Protein AF-A0A9P6YD34-F1 (afdb_monomer)

Nearest PDB structures (foldseek):
  3ogl-assembly1_B  TM=6.763E-01  e=1.029E-03  Arabidopsis thaliana
  3ogk-assembly1_P  TM=6.128E-01  e=1.388E-03  Arabidopsis thaliana
  7wbu-assembly1_A  TM=5.466E-01  e=1.203E-02  Bos taurus
  7wbt-assembly1_B  TM=6.490E-01  e=5.076E-02  Bos taurus
  5zb2-assembly1_A-2  TM=4.462E-01  e=3.761E-02  Saccharomyces cerevisiae S288C

Sequence (200 aa):
MTFDALIPFISLPIESLTIHKCDWITSIETALHVRSFSNLIQLDVDFRLSGLAKFLRIITIDEAGIPYLPRLQYLSMGSRTLQGDDLDTAIISFLKTHPRIRYLKLRFNQISNIVFDAIICHLPDLETFLVYEPISISAKSIRKIVYHCPKLLYVQIDHIRSTEYDFPEVHHRVRHHRLTLGYNDLKHIRANQYADIIND

pLDDT: mean 86.62, std 12.04, range [44.53, 98.69]

Foldseek 3Di:
DQCCVLVVCLPPLDQEDAAPPDQNCLPPVVLVSVLSNQNHQYYAYEAADDRVLVSLVSQQADPVRAGSNANHAHDHYYYPDDDDPSNLVSLLSRLQNHQNHQHYHYHYLDDDLVSLVSCLVRHLQHAEEEYENYPDDDLVSVLSNLQSNVNHFKYKYAQAPDACVSQVQAPDHCDNRMDIAGNVSSVSSNVCVVVVVVVD

Solvent-accessible surface area (backbone atoms only — not comparable to full-atom values): 10640 Å² total; per-residue (Å²): 134,88,64,69,82,55,61,91,51,54,89,49,84,46,39,69,48,75,50,65,83,44,81,60,67,56,38,67,64,39,27,61,48,56,34,55,31,51,56,20,30,31,43,38,40,36,36,74,51,74,43,63,38,59,39,43,55,62,34,33,43,50,98,86,66,48,42,31,42,76,50,32,24,34,44,31,42,34,31,77,43,88,51,57,74,66,38,45,54,25,52,41,56,39,44,65,62,40,48,62,29,27,33,43,36,44,38,33,57,50,64,60,72,69,44,56,53,41,43,39,74,32,26,42,60,22,29,34,45,35,38,36,42,39,76,69,70,46,61,68,60,52,51,49,39,56,65,45,14,74,54,47,43,38,40,38,35,34,57,39,86,70,57,67,79,70,48,76,74,41,94,68,77,66,51,93,38,28,44,71,37,45,54,67,39,49,51,40,52,56,74,43,50,69,64,58,67,74,76,108

Structure (mmCIF, N/CA/C/O backbone):
data_AF-A0A9P6YD34-F1
#
_entry.id   AF-A0A9P6YD34-F1
#
loop_
_atom_site.group_PDB
_atom_site.id
_atom_site.type_symbol
_atom_site.label_atom_id
_atom_site.label_alt_id
_atom_site.label_comp_id
_atom_site.label_asym_id
_atom_site.label_entity_id
_atom_site.label_seq_id
_atom_site.pdbx_PDB_ins_code
_atom_site.Cartn_x
_atom_site.Cartn_y
_atom_site.Cartn_z
_atom_site.occupancy
_atom_site.B_iso_or_equiv
_atom_site.auth_seq_id
_atom_site.auth_comp_id
_atom_site.auth_asym_id
_atom_site.auth_atom_id
_atom_site.pdbx_PDB_model_num
ATOM 1 N N . MET A 1 1 ? -19.591 18.199 13.674 1.00 45.06 1 MET A N 1
ATOM 2 C CA . MET A 1 1 ? -20.581 17.107 13.595 1.00 45.06 1 MET A CA 1
ATOM 3 C C . MET A 1 1 ? -19.783 15.825 13.743 1.00 45.06 1 MET A C 1
ATOM 5 O O . MET A 1 1 ? -18.956 15.558 12.880 1.00 45.06 1 MET A O 1
ATOM 9 N N . THR A 1 2 ? -19.885 15.149 14.884 1.00 50.12 2 THR A N 1
ATOM 10 C CA . THR A 1 2 ? -19.251 13.842 15.098 1.00 50.12 2 THR A CA 1
ATOM 11 C C . THR A 1 2 ? -20.052 12.803 14.322 1.00 50.12 2 THR A C 1
ATOM 13 O O . THR A 1 2 ? -21.282 12.827 14.343 1.00 50.12 2 THR A O 1
ATOM 16 N N . PHE A 1 3 ? -19.368 11.954 13.561 1.00 62.78 3 PHE A N 1
ATOM 17 C CA . PHE A 1 3 ? -20.011 10.934 12.741 1.00 62.78 3 PHE A CA 1
ATOM 18 C C . PHE A 1 3 ? -19.742 9.562 13.351 1.00 62.78 3 PHE A C 1
ATOM 20 O O . PHE A 1 3 ? -18.750 8.905 13.049 1.00 62.78 3 PHE A O 1
ATOM 27 N N . ASP A 1 4 ? -20.680 9.110 14.177 1.00 76.88 4 ASP A N 1
ATOM 28 C CA . ASP A 1 4 ? -20.661 7.795 14.827 1.00 76.88 4 ASP A CA 1
ATOM 29 C C . ASP A 1 4 ? -21.136 6.668 13.893 1.00 76.88 4 ASP A C 1
ATOM 31 O O . ASP A 1 4 ? -21.645 5.635 14.323 1.00 76.88 4 ASP A O 1
ATOM 35 N N . ALA A 1 5 ? -20.957 6.855 12.582 1.00 75.62 5 ALA A N 1
ATOM 36 C CA . ALA A 1 5 ? -21.490 5.979 11.542 1.00 75.62 5 ALA A CA 1
ATOM 37 C C . ALA A 1 5 ? -20.955 4.540 11.626 1.00 75.62 5 ALA A C 1
ATOM 39 O O . ALA A 1 5 ? -21.603 3.618 11.139 1.00 75.62 5 ALA A O 1
ATOM 40 N N . LEU A 1 6 ? -19.783 4.346 12.239 1.00 85.62 6 LEU A N 1
ATOM 41 C CA . LEU A 1 6 ? -19.142 3.038 12.370 1.00 85.62 6 LEU A CA 1
ATOM 42 C C . LEU A 1 6 ? -19.405 2.348 13.716 1.00 85.62 6 LEU A C 1
ATOM 44 O O . LEU A 1 6 ? -19.200 1.138 13.801 1.00 85.62 6 LEU A O 1
ATOM 48 N N . ILE A 1 7 ? -19.895 3.068 14.736 1.00 85.62 7 ILE A N 1
ATOM 49 C CA . ILE A 1 7 ? -20.136 2.516 16.083 1.00 85.62 7 ILE A CA 1
ATOM 50 C C . ILE A 1 7 ? -21.017 1.260 16.063 1.00 85.62 7 ILE A C 1
ATOM 52 O O . ILE A 1 7 ? -20.632 0.276 16.702 1.00 85.62 7 ILE A O 1
ATOM 56 N N . PRO A 1 8 ? -22.141 1.219 15.317 1.00 87.69 8 PRO A N 1
ATOM 57 C CA . PRO A 1 8 ? -23.022 0.051 15.313 1.00 87.69 8 PRO A CA 1
ATOM 58 C C . PRO A 1 8 ? -22.348 -1.246 14.848 1.00 87.69 8 PRO A C 1
ATOM 60 O O . PRO A 1 8 ? -22.871 -2.327 15.105 1.00 87.69 8 PRO A O 1
ATOM 63 N N . PHE A 1 9 ? -21.204 -1.150 14.165 1.00 87.44 9 PHE A N 1
ATOM 64 C CA . PHE A 1 9 ? -20.525 -2.293 13.569 1.00 87.44 9 PHE A CA 1
ATOM 65 C C . PHE A 1 9 ? -19.271 -2.739 14.337 1.00 87.44 9 PHE A C 1
ATOM 67 O O . PHE A 1 9 ? -18.697 -3.761 13.978 1.00 87.44 9 PHE A O 1
ATOM 74 N N . ILE A 1 10 ? -18.842 -2.028 15.393 1.00 84.62 10 ILE A N 1
ATOM 75 C CA . ILE A 1 10 ? -17.582 -2.304 16.126 1.00 84.62 10 ILE A CA 1
ATOM 76 C C . ILE A 1 10 ? -17.529 -3.725 16.710 1.00 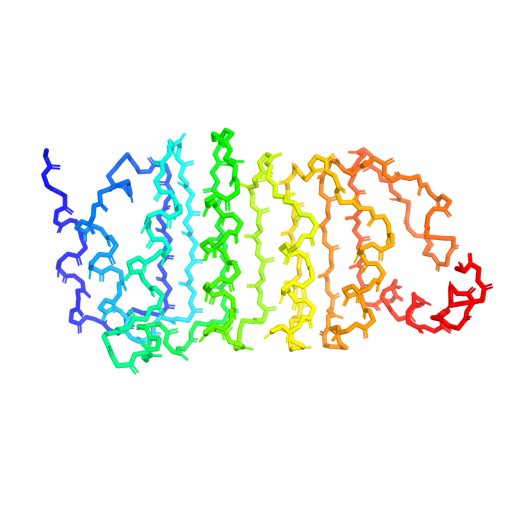84.62 10 ILE A C 1
ATOM 78 O O . ILE A 1 10 ? -16.455 -4.316 16.795 1.00 84.62 10 ILE A O 1
ATOM 82 N N . SER A 1 11 ? -18.674 -4.298 17.083 1.00 84.62 11 SER A N 1
ATOM 83 C CA . SER A 1 11 ? -18.757 -5.665 17.613 1.00 84.62 11 SER A CA 1
ATOM 84 C C . SER A 1 11 ? -18.767 -6.754 16.536 1.00 84.62 11 SER A C 1
ATOM 86 O O . SER A 1 11 ? -18.690 -7.938 16.869 1.00 84.62 11 SER A O 1
ATOM 88 N N . LEU A 1 12 ? -18.877 -6.388 15.256 1.00 90.00 12 LEU A N 1
ATOM 89 C CA . LEU A 1 12 ? -18.928 -7.343 14.157 1.00 90.00 12 LEU A CA 1
ATOM 90 C C . LEU A 1 12 ? -17.511 -7.720 13.699 1.00 90.00 12 LEU A C 1
ATOM 92 O O . LEU A 1 12 ? -16.612 -6.875 13.687 1.00 90.00 12 LEU A O 1
ATOM 96 N N . PRO A 1 13 ? -17.290 -8.969 13.253 1.00 93.00 13 PRO A N 1
ATOM 97 C CA . PRO A 1 13 ? -16.016 -9.399 12.687 1.00 93.00 13 PRO A CA 1
ATOM 98 C C . PRO A 1 13 ? -15.867 -8.880 11.248 1.00 93.00 13 PRO A C 1
ATOM 100 O O . PRO A 1 13 ? -15.858 -9.650 10.294 1.00 93.00 13 PRO A O 1
ATOM 103 N N . ILE A 1 14 ? -15.801 -7.558 11.073 1.00 95.25 14 ILE A N 1
ATOM 104 C CA . ILE A 1 14 ? -15.660 -6.946 9.749 1.00 95.25 14 ILE A CA 1
ATOM 105 C C . ILE A 1 14 ? -14.284 -7.290 9.178 1.00 95.25 14 ILE A C 1
ATOM 107 O O . ILE A 1 14 ? -13.257 -6.930 9.750 1.00 95.25 14 ILE A O 1
ATOM 111 N N . GLU A 1 15 ? -14.274 -7.946 8.019 1.00 97.31 15 GLU A N 1
ATOM 112 C CA . GLU A 1 15 ? -13.047 -8.294 7.293 1.00 97.31 15 GLU A CA 1
ATOM 113 C C . GLU A 1 15 ? -12.744 -7.326 6.144 1.00 97.31 15 GLU A C 1
ATOM 115 O O . GLU A 1 15 ? -11.592 -7.193 5.736 1.00 97.31 15 GLU A O 1
ATOM 120 N N . SER A 1 16 ? -13.752 -6.617 5.632 1.00 97.38 16 SER A N 1
ATOM 121 C CA . SER A 1 16 ? -13.601 -5.673 4.526 1.00 97.38 16 SER A CA 1
ATOM 122 C C . SER A 1 16 ? -14.367 -4.389 4.800 1.00 97.38 16 SER A C 1
ATOM 124 O O . SER A 1 16 ? -15.565 -4.414 5.081 1.00 97.38 16 SER A O 1
ATOM 126 N N . LEU A 1 17 ? -13.670 -3.260 4.701 1.00 95.44 17 LEU A N 1
ATOM 127 C CA . LEU A 1 17 ? -14.225 -1.933 4.909 1.00 95.44 17 LEU A CA 1
ATOM 128 C C . LEU A 1 17 ? -13.823 -1.026 3.751 1.00 95.44 17 LEU A C 1
ATOM 130 O O . LEU A 1 17 ? -12.643 -0.858 3.443 1.00 95.44 17 LEU A O 1
ATOM 134 N N . THR A 1 18 ? -14.826 -0.426 3.117 1.00 93.94 18 THR A N 1
ATOM 135 C CA . THR A 1 18 ? -14.637 0.563 2.056 1.00 93.94 18 THR A CA 1
ATOM 136 C C . THR A 1 18 ? -15.309 1.867 2.460 1.00 93.94 18 THR A C 1
ATOM 138 O O . THR A 1 18 ? -16.505 1.879 2.745 1.00 93.94 18 THR A O 1
ATOM 141 N N . ILE A 1 19 ? -14.553 2.965 2.478 1.00 88.69 19 ILE A N 1
ATOM 142 C CA . ILE A 1 19 ? -15.054 4.302 2.820 1.00 88.69 19 ILE A CA 1
ATOM 143 C C . ILE A 1 19 ? -14.652 5.270 1.709 1.00 88.69 19 ILE A C 1
ATOM 145 O O . ILE A 1 19 ? -13.520 5.753 1.654 1.00 88.69 19 ILE A O 1
ATOM 149 N N . HIS A 1 20 ? -15.580 5.545 0.794 1.00 85.75 20 HIS A N 1
ATOM 150 C CA . HIS A 1 20 ? -15.348 6.389 -0.380 1.00 85.75 20 HIS A CA 1
ATOM 151 C C . HIS A 1 20 ? -16.295 7.580 -0.389 1.00 85.75 20 HIS A C 1
ATOM 153 O O . HIS A 1 20 ? -17.473 7.443 -0.067 1.00 85.75 20 HIS A O 1
ATOM 159 N N . LYS A 1 21 ? -15.803 8.737 -0.854 1.00 70.94 21 LYS A N 1
ATOM 160 C CA . LYS A 1 21 ? -16.622 9.947 -1.083 1.00 70.94 21 LYS A CA 1
ATOM 161 C C . LYS A 1 21 ? -17.385 10.417 0.169 1.00 70.94 21 LYS A C 1
ATOM 163 O O . LYS A 1 21 ? -18.413 11.079 0.054 1.00 70.94 21 LYS A O 1
ATOM 168 N N . CYS A 1 22 ? -16.871 10.086 1.350 1.00 72.44 22 CYS A N 1
ATOM 169 C CA . CYS A 1 22 ? -17.438 10.455 2.638 1.00 72.44 22 CYS A CA 1
ATOM 170 C C . CYS A 1 22 ? -16.684 11.657 3.206 1.00 72.44 22 CYS A C 1
ATOM 172 O O . CYS A 1 22 ? -15.494 11.545 3.472 1.00 72.44 22 CYS A O 1
ATOM 174 N N . ASP A 1 23 ? -17.353 12.785 3.447 1.00 73.31 23 ASP A N 1
ATOM 175 C CA . ASP A 1 23 ? -16.683 13.951 4.056 1.00 73.31 23 ASP A CA 1
ATOM 176 C C . ASP A 1 23 ? -16.270 13.682 5.508 1.00 73.31 23 ASP A C 1
ATOM 178 O O . ASP A 1 23 ? -15.276 14.217 6.001 1.00 73.31 23 ASP A O 1
ATOM 182 N N . TRP A 1 24 ? -16.989 12.772 6.166 1.00 73.38 24 TRP A N 1
ATOM 183 C CA . TRP A 1 24 ? -16.751 12.370 7.544 1.00 73.38 24 TRP A CA 1
ATOM 184 C C . TRP A 1 24 ? -15.505 11.497 7.743 1.00 73.38 24 TRP A C 1
ATOM 186 O O . TRP A 1 24 ? -15.016 11.414 8.863 1.00 73.38 24 TRP A O 1
ATOM 196 N N . ILE A 1 25 ? -14.916 10.931 6.680 1.00 75.62 25 ILE A N 1
ATOM 197 C CA . ILE A 1 25 ? -13.679 10.131 6.787 1.00 75.62 25 ILE A CA 1
ATOM 198 C C . ILE A 1 25 ? -12.486 10.943 7.318 1.00 75.62 25 ILE A C 1
ATOM 200 O O . ILE A 1 25 ? -11.523 10.395 7.845 1.00 75.62 25 ILE A O 1
ATOM 204 N N . THR A 1 26 ? -12.565 12.270 7.201 1.00 74.69 26 THR A N 1
ATOM 205 C CA . THR A 1 26 ? -11.567 13.213 7.718 1.00 74.69 26 THR A CA 1
ATOM 206 C C . THR A 1 26 ? -11.611 13.366 9.242 1.00 74.69 26 THR A C 1
ATOM 208 O O . THR A 1 26 ? -10.699 13.956 9.826 1.00 74.69 26 THR A O 1
ATOM 211 N N . SER A 1 27 ? -12.651 12.842 9.898 1.00 82.75 27 SER A N 1
ATOM 212 C CA . SER A 1 27 ? -12.832 12.950 11.341 1.00 82.75 27 SER A CA 1
ATOM 213 C C . SER A 1 27 ? -11.923 11.977 12.101 1.00 82.75 27 SER A C 1
ATOM 215 O O . SER A 1 27 ? -11.639 10.863 11.653 1.00 82.75 27 SER A O 1
ATOM 217 N N . ILE A 1 28 ? -11.472 12.400 13.284 1.00 86.50 28 ILE A N 1
ATOM 218 C CA . ILE A 1 28 ? -10.633 11.576 14.170 1.00 86.50 28 ILE A CA 1
ATOM 219 C C . ILE A 1 28 ? -11.416 10.343 14.628 1.00 86.50 28 ILE A C 1
ATOM 221 O O . ILE A 1 28 ? -10.874 9.243 14.673 1.00 86.50 28 ILE A O 1
ATOM 225 N N . GLU A 1 29 ? -12.698 10.527 14.928 1.00 87.69 29 GLU A N 1
ATOM 226 C CA . GLU A 1 29 ? -13.615 9.499 15.412 1.00 87.69 29 GLU A CA 1
ATOM 227 C C . GLU A 1 29 ? -13.710 8.342 14.416 1.00 87.69 29 GLU A C 1
ATOM 229 O O . GLU A 1 29 ? -13.640 7.182 14.805 1.00 87.69 29 GLU A O 1
ATOM 234 N N . THR A 1 30 ? -13.752 8.640 13.115 1.00 88.50 30 THR A N 1
ATOM 235 C CA . THR A 1 30 ? -13.746 7.608 12.071 1.00 88.50 30 THR A CA 1
ATOM 236 C C . THR A 1 30 ? -12.502 6.734 12.149 1.00 88.50 30 THR A C 1
ATOM 238 O O . THR A 1 30 ? -12.613 5.511 12.131 1.00 88.50 30 THR A O 1
ATOM 241 N N . ALA A 1 31 ? -11.320 7.337 12.284 1.00 91.25 31 ALA A N 1
ATOM 242 C CA . ALA A 1 31 ? -10.076 6.588 12.432 1.00 91.25 31 ALA A CA 1
ATOM 243 C C . ALA A 1 31 ? -10.062 5.755 13.729 1.00 91.25 31 ALA A C 1
ATOM 245 O O . ALA A 1 31 ? -9.637 4.599 13.715 1.00 91.25 31 ALA A O 1
ATOM 246 N N . LEU A 1 32 ? -10.582 6.310 14.832 1.00 91.69 32 LEU A N 1
ATOM 247 C CA . LEU A 1 32 ? -10.718 5.605 16.111 1.00 91.69 32 LEU A CA 1
ATOM 248 C C . LEU A 1 32 ? -11.659 4.396 16.025 1.00 91.69 32 LEU A C 1
ATOM 250 O O . LEU A 1 32 ? -11.390 3.385 16.666 1.00 91.69 32 LEU A O 1
ATOM 254 N N . HIS A 1 33 ? -12.721 4.472 15.225 1.00 91.69 33 HIS A N 1
ATOM 255 C CA . HIS A 1 33 ? -13.605 3.334 14.980 1.00 91.69 33 HIS A CA 1
ATOM 256 C C . HIS A 1 33 ? -12.954 2.298 14.057 1.00 91.69 33 HIS A C 1
ATOM 258 O O . HIS A 1 33 ? -13.042 1.103 14.321 1.00 91.69 33 HIS A O 1
ATOM 264 N N . VAL A 1 34 ? -12.250 2.737 13.006 1.00 93.31 34 VAL A N 1
ATOM 265 C CA . VAL A 1 34 ? -11.566 1.830 12.069 1.00 93.31 34 VAL A CA 1
ATOM 266 C C . VAL A 1 34 ? -10.538 0.959 12.789 1.00 93.31 34 VAL A C 1
ATOM 268 O O . VAL A 1 34 ? -10.508 -0.249 12.564 1.00 93.31 34 VAL A O 1
ATOM 271 N N . ARG A 1 35 ? -9.735 1.536 13.693 1.00 93.56 35 ARG A N 1
ATOM 272 C CA . ARG A 1 35 ? -8.732 0.773 14.458 1.00 93.56 35 ARG A CA 1
ATOM 273 C C . ARG A 1 35 ? -9.330 -0.288 15.394 1.00 93.56 35 ARG A C 1
ATOM 275 O O . ARG A 1 35 ? -8.599 -1.153 15.858 1.00 93.56 35 ARG A O 1
ATOM 282 N N . SER A 1 36 ? -10.634 -0.240 15.681 1.00 92.56 36 SER A N 1
ATOM 283 C CA . SER A 1 36 ? -11.318 -1.267 16.478 1.00 92.56 36 SER A CA 1
ATOM 284 C C . SER A 1 36 ? -11.629 -2.541 15.679 1.00 92.56 36 SER A C 1
ATOM 286 O O . SER A 1 36 ? -11.907 -3.577 16.280 1.00 92.56 36 SER A O 1
ATOM 288 N N . PHE A 1 37 ? -11.545 -2.512 14.343 1.00 94.81 37 PHE A N 1
ATOM 289 C CA . PHE A 1 37 ? -11.794 -3.676 13.487 1.00 94.81 37 PHE A CA 1
ATOM 290 C C . PHE A 1 37 ? -10.552 -4.574 13.367 1.00 94.81 37 PHE A C 1
ATOM 292 O O . PHE A 1 37 ? -9.922 -4.674 12.318 1.00 94.81 37 PHE A O 1
ATOM 299 N N . SER A 1 38 ? -10.197 -5.281 14.439 1.00 93.31 38 SER A N 1
ATOM 300 C CA . SER A 1 38 ? -8.995 -6.137 14.485 1.00 93.31 38 SER A CA 1
ATOM 301 C C . SER A 1 38 ? -9.012 -7.329 13.508 1.00 93.31 38 SER A C 1
ATOM 303 O O . SER A 1 38 ? -7.963 -7.905 13.208 1.00 93.31 38 SER A O 1
ATOM 305 N N . ASN A 1 39 ? -10.191 -7.692 12.987 1.00 95.81 39 ASN A N 1
ATOM 306 C CA . ASN A 1 39 ? -10.361 -8.727 11.963 1.00 95.81 39 ASN A CA 1
ATOM 307 C C . ASN A 1 39 ? -10.195 -8.207 10.527 1.00 95.81 39 ASN A C 1
ATOM 309 O O . ASN A 1 39 ? -10.274 -9.005 9.596 1.00 95.81 39 ASN A O 1
ATOM 313 N N . LEU A 1 40 ? -9.947 -6.908 10.333 1.00 97.56 40 LEU A N 1
ATOM 314 C CA . LEU A 1 40 ? -9.920 -6.304 9.009 1.00 97.56 40 LEU A CA 1
ATOM 315 C C . LEU A 1 40 ? -8.766 -6.855 8.158 1.00 97.56 40 LEU A C 1
ATOM 317 O O . LEU A 1 40 ? -7.592 -6.766 8.519 1.00 97.56 40 LEU A O 1
ATOM 321 N N . ILE A 1 41 ? -9.122 -7.406 7.001 1.00 98.31 41 ILE A N 1
ATOM 322 C CA . ILE A 1 41 ? -8.217 -7.936 5.975 1.00 98.31 41 ILE A CA 1
ATOM 323 C C . ILE A 1 41 ? -8.079 -6.927 4.833 1.00 98.31 41 ILE A C 1
ATOM 325 O O . ILE A 1 41 ? -6.996 -6.784 4.259 1.00 98.31 41 ILE A O 1
ATOM 329 N N . GLN A 1 42 ? -9.159 -6.204 4.530 1.00 98.56 42 GLN A N 1
ATOM 330 C CA . GLN A 1 42 ? -9.244 -5.244 3.443 1.00 98.56 42 GLN A CA 1
ATOM 331 C C . GLN A 1 42 ? -9.703 -3.869 3.928 1.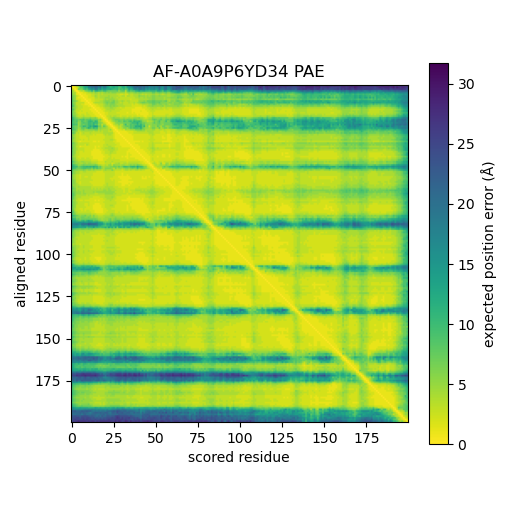00 98.56 42 GLN A C 1
ATOM 333 O O . GLN A 1 42 ? -10.780 -3.717 4.503 1.00 98.56 42 GLN A O 1
ATOM 338 N N . LEU A 1 43 ? -8.907 -2.853 3.599 1.00 97.44 43 LEU A N 1
ATOM 339 C CA . LEU A 1 43 ? -9.237 -1.448 3.794 1.00 97.44 43 LEU A CA 1
ATOM 340 C C . LEU A 1 43 ? -9.104 -0.703 2.462 1.00 97.44 43 LEU A C 1
ATOM 342 O O . LEU A 1 43 ? -8.015 -0.648 1.887 1.00 97.44 43 LEU A O 1
ATOM 346 N N . ASP A 1 44 ? -10.199 -0.119 1.973 1.00 96.00 44 ASP A N 1
ATOM 347 C CA . ASP A 1 44 ? -10.182 0.822 0.845 1.00 96.00 44 ASP A CA 1
ATOM 348 C C . ASP A 1 44 ? -10.745 2.180 1.277 1.00 96.00 44 ASP A C 1
ATOM 350 O O . ASP A 1 44 ? -11.939 2.326 1.535 1.00 96.00 44 ASP A O 1
ATOM 354 N N . VAL A 1 45 ? -9.883 3.189 1.349 1.00 92.81 45 VAL A N 1
ATOM 355 C CA . VAL A 1 45 ? -10.241 4.549 1.763 1.00 92.81 45 VAL A CA 1
ATOM 356 C C . VAL A 1 45 ? -9.903 5.553 0.668 1.00 92.81 45 VAL A C 1
ATOM 358 O O . VAL A 1 45 ? -8.822 5.517 0.083 1.00 92.81 45 VAL A O 1
ATOM 361 N N . ASP A 1 46 ? -10.820 6.471 0.375 1.00 89.56 46 ASP A N 1
ATOM 362 C CA . ASP A 1 46 ? -10.589 7.537 -0.607 1.00 89.56 46 ASP A CA 1
ATOM 363 C C . ASP A 1 46 ? -11.032 8.890 -0.049 1.00 89.56 46 ASP A C 1
ATOM 365 O O . ASP A 1 46 ? -12.224 9.142 0.167 1.00 89.56 46 ASP A O 1
ATOM 369 N N . PHE A 1 47 ? -10.052 9.756 0.200 1.00 87.12 47 PHE A N 1
ATOM 370 C CA . PHE A 1 47 ? -10.241 11.065 0.804 1.00 87.12 47 PHE A CA 1
ATOM 371 C C . PHE A 1 47 ? -10.467 12.128 -0.278 1.00 87.12 47 PHE A C 1
ATOM 373 O O . PHE A 1 47 ? -9.638 12.347 -1.163 1.00 87.12 47 PHE A O 1
ATOM 380 N N . ARG A 1 48 ? -11.585 12.859 -0.182 1.00 79.62 48 ARG A N 1
ATOM 381 C CA . ARG A 1 48 ? -11.823 14.036 -1.041 1.00 79.62 48 ARG A CA 1
ATOM 382 C C . ARG A 1 48 ? -10.963 15.237 -0.647 1.00 79.62 48 ARG A C 1
ATOM 384 O O . ARG A 1 48 ? -10.640 16.053 -1.504 1.00 79.62 48 ARG A O 1
ATOM 391 N N . LEU A 1 49 ? -10.643 15.340 0.640 1.00 74.69 49 LEU A N 1
ATOM 392 C CA . LEU A 1 49 ? -9.947 16.460 1.269 1.00 74.69 49 LEU A CA 1
ATOM 393 C C . LEU A 1 49 ? -8.663 15.973 1.963 1.00 74.69 49 LEU A C 1
ATOM 395 O O . LEU A 1 49 ? -8.307 14.796 1.893 1.00 74.69 49 LEU A O 1
ATOM 399 N N . SER A 1 50 ? -7.975 16.877 2.657 1.00 80.94 50 SER A N 1
ATOM 400 C CA . SER A 1 50 ? -6.840 16.529 3.512 1.00 80.94 50 SER A CA 1
ATOM 401 C C . SER A 1 50 ? -7.267 15.649 4.699 1.00 80.94 50 SER A C 1
ATOM 403 O O . SER A 1 50 ? -8.445 15.553 5.041 1.00 80.94 50 SER A O 1
ATOM 405 N N . GLY A 1 51 ? -6.296 14.991 5.339 1.00 86.75 51 GLY A N 1
ATOM 406 C CA . GLY A 1 51 ? -6.525 14.219 6.568 1.00 86.75 51 GLY A CA 1
ATOM 407 C C . GLY A 1 51 ? -6.051 12.771 6.517 1.00 86.75 51 GLY A C 1
ATOM 408 O O . GLY A 1 51 ? -5.938 12.154 7.571 1.00 86.75 51 GLY A O 1
ATOM 409 N N . LEU A 1 52 ? -5.692 12.247 5.340 1.00 89.19 52 LEU A N 1
ATOM 410 C CA . LEU A 1 52 ? -5.202 10.872 5.213 1.00 89.19 52 LEU A CA 1
ATOM 411 C C . LEU A 1 52 ? -3.952 10.611 6.068 1.00 89.19 52 LEU A C 1
ATOM 413 O O . LEU A 1 52 ? -3.897 9.595 6.749 1.00 89.19 52 LEU A O 1
ATOM 417 N N . ALA A 1 53 ? -2.977 11.526 6.094 1.00 91.19 53 ALA A N 1
ATOM 418 C CA . ALA A 1 53 ? -1.779 11.362 6.925 1.00 91.19 53 ALA A CA 1
ATOM 419 C C . ALA A 1 53 ? -2.131 11.207 8.418 1.00 91.19 53 ALA A C 1
ATOM 421 O O . ALA A 1 53 ? -1.629 10.316 9.104 1.00 91.19 53 ALA A O 1
ATOM 422 N N . LYS A 1 54 ? -3.064 12.032 8.910 1.00 91.50 54 LYS A N 1
ATOM 423 C CA . LYS A 1 54 ? -3.578 11.954 10.284 1.00 91.50 54 LYS A CA 1
ATOM 424 C C . LYS A 1 54 ? -4.365 10.665 10.526 1.00 91.50 54 LYS A C 1
ATOM 426 O O . LYS A 1 54 ? -4.177 10.036 11.561 1.00 91.50 54 LYS A O 1
ATOM 431 N N . PHE A 1 55 ? -5.213 10.273 9.577 1.00 92.50 55 PHE A N 1
ATOM 432 C CA . PHE A 1 55 ? -5.969 9.025 9.629 1.00 92.50 55 PHE A CA 1
ATOM 433 C C . PHE A 1 55 ? -5.031 7.824 9.764 1.00 92.50 55 PHE A C 1
ATOM 435 O O . PHE A 1 55 ? -5.179 7.057 10.710 1.00 92.50 55 PHE A O 1
ATOM 442 N N . LEU A 1 56 ? -4.019 7.721 8.891 1.00 94.62 56 LEU A N 1
ATOM 443 C CA . LEU A 1 56 ? -3.014 6.658 8.932 1.00 94.62 56 LEU A CA 1
ATOM 444 C C . LEU A 1 56 ? -2.336 6.604 10.301 1.00 94.62 56 LEU A C 1
ATOM 446 O O . LEU A 1 56 ? -2.364 5.556 10.929 1.00 94.62 56 LEU A O 1
ATOM 450 N N . ARG A 1 57 ? -1.840 7.737 10.819 1.00 95.00 57 ARG A N 1
ATOM 451 C CA . ARG A 1 57 ? -1.204 7.806 12.150 1.00 95.00 57 ARG A CA 1
ATOM 452 C C . ARG A 1 57 ? -2.064 7.221 13.268 1.00 95.00 57 ARG A C 1
ATOM 454 O O . ARG A 1 57 ? -1.532 6.534 14.131 1.00 95.00 57 ARG A O 1
ATOM 461 N N . ILE A 1 58 ? -3.369 7.486 13.253 1.00 95.44 58 ILE A N 1
ATOM 462 C CA . ILE A 1 58 ? -4.298 7.003 14.285 1.00 95.44 58 ILE A CA 1
ATOM 463 C C . ILE A 1 58 ? -4.508 5.485 14.191 1.00 95.44 58 ILE A C 1
ATOM 465 O O . ILE A 1 58 ? -4.682 4.835 15.222 1.00 95.44 58 ILE A O 1
ATOM 469 N N . ILE A 1 59 ? -4.491 4.919 12.981 1.00 95.81 59 ILE A N 1
ATOM 470 C CA . ILE A 1 59 ? -4.739 3.487 12.753 1.00 95.81 59 ILE A CA 1
ATOM 471 C C . ILE A 1 59 ? -3.458 2.634 12.701 1.00 95.81 59 ILE A C 1
ATOM 473 O O . ILE A 1 59 ? -3.561 1.419 12.561 1.00 95.81 59 ILE A O 1
ATOM 477 N N . THR A 1 60 ? -2.263 3.230 12.808 1.00 96.94 60 THR A N 1
ATOM 478 C CA . THR A 1 60 ? -0.983 2.518 12.632 1.00 96.94 60 THR A CA 1
ATOM 479 C C . THR A 1 60 ? -0.670 1.545 13.767 1.00 96.94 60 THR A C 1
ATOM 481 O O . THR A 1 60 ? -0.530 0.354 13.503 1.00 96.94 60 THR A O 1
ATOM 484 N N . ILE A 1 61 ? -0.503 2.040 14.998 1.00 97.12 61 ILE A N 1
ATOM 485 C CA . ILE A 1 61 ? -0.057 1.270 16.173 1.00 97.12 61 ILE A CA 1
ATOM 486 C C . ILE A 1 61 ? -0.645 1.839 17.463 1.00 97.12 61 ILE A C 1
ATOM 488 O O . ILE A 1 61 ? -0.953 3.031 17.537 1.00 97.12 61 ILE A O 1
ATOM 492 N N . ASP A 1 62 ? -0.766 0.995 18.481 1.00 94.44 62 ASP A N 1
ATOM 493 C CA . ASP A 1 62 ? -1.076 1.406 19.846 1.00 94.44 62 ASP A CA 1
ATOM 494 C C . ASP A 1 62 ? 0.144 1.954 20.609 1.00 94.44 62 ASP A C 1
ATOM 496 O O . ASP A 1 62 ? 1.249 2.068 20.075 1.00 94.44 62 ASP A O 1
ATOM 500 N N . GLU A 1 63 ? -0.071 2.323 21.875 1.00 92.38 63 GLU A N 1
ATOM 501 C CA . GLU A 1 63 ? 0.973 2.855 22.765 1.00 92.38 63 GLU A CA 1
ATOM 502 C C . GLU A 1 63 ? 2.103 1.847 23.040 1.00 92.38 63 GLU A C 1
ATOM 504 O O . GLU A 1 63 ? 3.212 2.250 23.385 1.00 92.38 63 GLU A O 1
ATOM 509 N N . ALA A 1 64 ? 1.848 0.548 22.851 1.00 94.31 64 ALA A N 1
ATOM 510 C CA . ALA A 1 64 ? 2.837 -0.519 22.969 1.00 94.31 64 ALA A CA 1
ATOM 511 C C . ALA A 1 64 ? 3.551 -0.825 21.636 1.00 94.31 64 ALA A C 1
ATOM 513 O O . ALA A 1 64 ? 4.423 -1.694 21.589 1.00 94.31 64 ALA A O 1
ATOM 514 N N . GLY A 1 65 ? 3.206 -0.123 20.551 1.00 93.75 65 GLY A N 1
ATOM 515 C CA . GLY A 1 65 ? 3.762 -0.348 19.219 1.00 93.75 65 GLY A CA 1
ATOM 516 C C . GLY A 1 65 ? 3.124 -1.511 18.454 1.00 93.75 65 GLY A C 1
ATOM 517 O O . GLY A 1 65 ? 3.671 -1.936 17.435 1.00 93.75 65 GLY A O 1
ATOM 518 N N . ILE A 1 66 ? 1.983 -2.033 18.912 1.00 94.88 66 ILE A N 1
ATOM 519 C CA . ILE A 1 66 ? 1.270 -3.136 18.261 1.00 94.88 66 ILE A CA 1
ATOM 520 C C . ILE A 1 66 ? 0.333 -2.590 17.177 1.00 94.88 66 ILE A C 1
ATOM 522 O O . ILE A 1 66 ? -0.429 -1.660 17.445 1.00 94.88 66 ILE A O 1
ATOM 526 N N . PRO A 1 67 ? 0.342 -3.150 15.950 1.00 96.81 67 PRO A N 1
ATOM 527 C CA . PRO A 1 67 ? -0.542 -2.684 14.887 1.00 96.81 67 PRO A CA 1
ATOM 528 C C . PRO A 1 67 ? -2.016 -2.905 15.231 1.00 96.81 67 PRO A C 1
ATOM 530 O O . PRO A 1 67 ? -2.407 -4.019 15.584 1.00 96.81 67 PRO A O 1
ATOM 533 N N . TYR A 1 68 ? -2.853 -1.880 15.052 1.00 97.00 68 TYR A N 1
ATOM 534 C CA . TYR A 1 68 ? -4.299 -2.003 15.284 1.00 97.00 68 TYR A CA 1
ATOM 535 C C . TYR A 1 68 ? -4.998 -2.916 14.268 1.00 97.00 68 TYR A C 1
ATOM 537 O O . TYR A 1 68 ? -6.017 -3.529 14.586 1.00 97.00 68 TYR A O 1
ATOM 545 N N . LEU A 1 69 ? -4.452 -3.029 13.052 1.00 97.12 69 LEU A N 1
ATOM 546 C CA . LEU A 1 69 ? -5.011 -3.824 11.954 1.00 97.12 69 LEU A CA 1
ATOM 547 C C . LEU A 1 69 ? -4.073 -4.995 11.587 1.00 97.12 69 LEU A C 1
ATOM 549 O O . LEU A 1 69 ? -3.585 -5.083 10.458 1.00 97.12 69 LEU A O 1
ATOM 553 N N . PRO A 1 70 ? -3.801 -5.940 12.508 1.00 96.75 70 PRO A N 1
ATOM 554 C CA . PRO A 1 70 ? -2.722 -6.928 12.363 1.00 96.75 70 PRO A CA 1
ATOM 555 C C . PRO A 1 70 ? -2.962 -7.981 11.263 1.00 96.75 70 PRO A C 1
ATOM 557 O O . PRO A 1 70 ? -2.076 -8.785 10.948 1.00 96.75 70 PRO A O 1
ATOM 560 N N . ARG A 1 71 ? -4.176 -8.028 10.702 1.00 97.62 71 ARG A N 1
ATOM 561 C CA . ARG A 1 71 ? -4.587 -8.966 9.645 1.00 97.62 71 ARG A CA 1
ATOM 562 C C . ARG A 1 71 ? -4.671 -8.330 8.261 1.00 97.62 71 ARG A C 1
ATOM 564 O O . ARG A 1 71 ? -4.978 -9.044 7.306 1.00 97.62 71 ARG A O 1
ATOM 571 N N . LEU A 1 72 ? -4.373 -7.036 8.148 1.00 98.38 72 LEU A N 1
ATOM 572 C CA . LEU A 1 72 ? -4.525 -6.296 6.906 1.00 98.38 72 LEU A CA 1
ATOM 573 C C . LEU A 1 72 ? -3.598 -6.854 5.816 1.00 98.38 72 LEU A C 1
ATOM 575 O O . LEU A 1 72 ? -2.385 -6.961 5.998 1.00 98.38 72 LEU A O 1
ATOM 579 N N . GLN A 1 73 ? -4.192 -7.203 4.678 1.00 98.62 73 GLN A N 1
ATOM 580 C CA . GLN A 1 73 ? -3.505 -7.745 3.500 1.00 98.62 73 GLN A CA 1
ATOM 581 C C . GLN A 1 73 ? -3.803 -6.933 2.239 1.00 98.62 73 GLN A C 1
ATOM 583 O O . GLN A 1 73 ? -2.978 -6.884 1.327 1.00 98.62 73 GLN 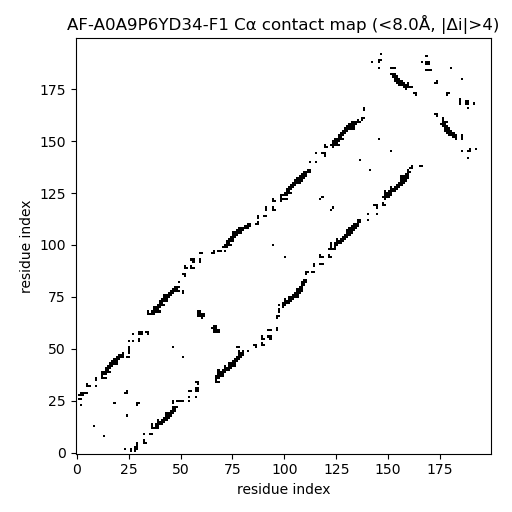A O 1
ATOM 588 N N . TYR A 1 74 ? -4.963 -6.281 2.188 1.00 98.69 74 TYR A N 1
ATOM 589 C CA . TYR A 1 74 ? -5.360 -5.403 1.101 1.00 98.69 74 TYR A CA 1
ATOM 590 C C . TYR A 1 74 ? -5.460 -3.977 1.629 1.00 98.69 74 TYR A C 1
ATOM 592 O O . TYR A 1 74 ? -6.316 -3.668 2.461 1.00 98.69 74 TYR A O 1
ATOM 600 N N . LEU A 1 75 ? -4.606 -3.103 1.105 1.00 98.12 75 LEU A N 1
ATOM 601 C CA . LEU A 1 75 ? -4.664 -1.675 1.357 1.00 98.12 75 LEU A CA 1
ATOM 602 C C . LEU A 1 75 ? -4.862 -0.936 0.041 1.00 98.12 75 LEU A C 1
ATOM 604 O O . LEU A 1 75 ? -4.056 -1.011 -0.886 1.00 98.12 75 LEU A O 1
ATOM 608 N N . SER A 1 76 ? -5.927 -0.158 -0.009 1.00 96.50 76 SER A N 1
ATOM 609 C CA . SER A 1 76 ? -6.152 0.816 -1.053 1.00 96.50 76 SER A CA 1
ATOM 610 C C . SER A 1 76 ? -6.405 2.163 -0.399 1.00 96.50 76 SER A C 1
ATOM 612 O O . SER A 1 76 ? -7.283 2.299 0.447 1.00 96.50 76 SER A O 1
ATOM 614 N N . MET A 1 77 ? -5.622 3.163 -0.774 1.00 93.00 77 MET A N 1
ATOM 615 C CA . MET A 1 77 ? -5.740 4.495 -0.201 1.00 93.00 77 MET A CA 1
ATOM 616 C C . MET A 1 77 ? -5.549 5.572 -1.256 1.00 93.00 77 MET A C 1
ATOM 618 O O . MET A 1 77 ? -4.772 5.417 -2.200 1.00 93.00 77 MET A O 1
ATOM 622 N N . GLY A 1 78 ? -6.299 6.657 -1.105 1.00 89.62 78 GLY A N 1
ATOM 623 C CA . GLY A 1 78 ? -6.280 7.771 -2.036 1.00 89.62 78 GLY A CA 1
ATOM 624 C C . GLY A 1 78 ? -6.571 9.106 -1.378 1.00 89.62 78 GLY A C 1
ATOM 625 O O . GLY A 1 78 ? -7.253 9.176 -0.354 1.00 89.62 78 GLY A O 1
ATOM 626 N N . SER A 1 79 ? -6.028 10.163 -1.973 1.00 85.31 79 SER A N 1
ATOM 627 C CA . SER A 1 79 ? -6.404 11.540 -1.679 1.00 85.31 79 SER A CA 1
ATOM 628 C C . SER A 1 79 ? -6.190 12.419 -2.904 1.00 85.31 79 SER A C 1
ATOM 630 O O . SER A 1 79 ? -5.170 12.309 -3.583 1.00 85.31 79 SER A O 1
ATOM 632 N N . ARG A 1 80 ? -7.151 13.310 -3.164 1.00 77.81 80 ARG A N 1
ATOM 633 C CA . ARG A 1 80 ? -7.140 14.227 -4.317 1.00 77.81 80 ARG A CA 1
ATOM 634 C C . ARG A 1 80 ? -6.424 15.550 -4.057 1.00 77.81 80 ARG A C 1
ATOM 636 O O . ARG A 1 80 ? -6.256 16.344 -4.979 1.00 77.81 80 ARG A O 1
ATOM 643 N N . THR A 1 81 ? -6.052 15.828 -2.811 1.00 76.44 81 THR A N 1
ATOM 644 C CA . THR A 1 81 ? -5.337 17.057 -2.452 1.00 76.44 81 THR A CA 1
ATOM 645 C C . THR A 1 81 ? -3.835 16.857 -2.596 1.00 76.44 81 THR A C 1
ATOM 647 O O . THR A 1 81 ? -3.339 15.760 -2.345 1.00 76.44 81 THR A O 1
ATOM 650 N N . LEU A 1 82 ? -3.100 17.919 -2.940 1.00 67.12 82 LEU A N 1
ATOM 651 C CA . LEU A 1 82 ? -1.639 17.905 -2.846 1.00 67.12 82 LEU A CA 1
ATOM 652 C C . LEU A 1 82 ? -1.238 17.595 -1.401 1.00 67.12 82 LEU A C 1
ATOM 654 O O . LEU A 1 82 ? -1.775 18.187 -0.463 1.00 67.12 82 LEU A O 1
ATOM 658 N N . GLN A 1 83 ? -0.328 16.644 -1.232 1.00 69.56 83 GLN A N 1
ATOM 659 C CA . GLN A 1 83 ? 0.199 16.247 0.066 1.00 69.56 83 GLN A CA 1
ATOM 660 C C . GLN A 1 83 ? 1.726 16.241 -0.013 1.00 69.56 83 GLN A C 1
ATOM 662 O O . GLN A 1 83 ? 2.285 15.893 -1.047 1.00 69.56 83 GLN A O 1
ATOM 667 N N . GLY A 1 84 ? 2.374 16.705 1.055 1.00 67.69 84 GLY A N 1
ATOM 668 C CA . GLY A 1 84 ? 3.833 16.782 1.167 1.00 67.69 84 GLY A CA 1
ATOM 669 C C . GLY A 1 84 ? 4.402 15.704 2.090 1.00 67.69 84 GLY A C 1
ATOM 670 O O . GLY A 1 84 ? 3.716 14.736 2.417 1.00 67.69 84 GLY A O 1
ATOM 671 N N . ASP A 1 85 ? 5.627 15.920 2.569 1.00 74.25 85 ASP A N 1
ATOM 672 C CA . ASP A 1 85 ? 6.448 14.981 3.360 1.00 74.25 85 ASP A CA 1
ATOM 673 C C . ASP A 1 85 ? 5.739 14.339 4.571 1.00 74.25 85 ASP A C 1
ATOM 675 O O . ASP A 1 85 ? 6.069 13.226 4.996 1.00 74.25 85 ASP A O 1
ATOM 679 N N . ASP A 1 86 ? 4.733 15.020 5.125 1.00 87.62 86 ASP A N 1
ATOM 680 C CA . ASP A 1 86 ? 3.893 14.515 6.215 1.00 87.62 86 ASP A CA 1
ATOM 681 C C . ASP A 1 86 ? 3.151 13.223 5.830 1.00 87.62 86 ASP A C 1
ATOM 683 O O . ASP A 1 86 ? 3.073 12.283 6.631 1.00 87.62 86 ASP A O 1
ATOM 687 N N . LEU A 1 87 ? 2.646 13.152 4.591 1.00 89.56 87 LEU A N 1
ATOM 688 C CA . LEU A 1 87 ? 1.960 11.971 4.073 1.00 89.56 87 LEU A CA 1
ATOM 689 C C . LEU A 1 87 ? 2.941 10.826 3.848 1.00 89.56 87 LEU A C 1
ATOM 691 O O . LEU A 1 87 ? 2.658 9.715 4.291 1.00 89.56 87 LEU A O 1
ATOM 695 N N . ASP A 1 88 ? 4.084 11.086 3.213 1.00 91.31 88 ASP A N 1
ATOM 696 C CA . ASP A 1 88 ? 5.104 10.062 2.976 1.00 91.31 88 ASP A CA 1
ATOM 697 C C . ASP A 1 88 ? 5.541 9.431 4.302 1.00 91.31 88 ASP A C 1
ATOM 699 O O . ASP A 1 88 ? 5.541 8.209 4.444 1.00 91.31 88 ASP A O 1
ATOM 703 N N . THR A 1 89 ? 5.790 10.253 5.325 1.00 94.31 89 THR A N 1
ATOM 704 C CA . THR A 1 89 ? 6.143 9.782 6.673 1.00 94.31 89 THR A CA 1
ATOM 705 C C . THR A 1 89 ? 5.055 8.886 7.273 1.00 94.31 89 THR A C 1
ATOM 707 O O . THR A 1 89 ? 5.358 7.845 7.868 1.00 94.31 89 THR A O 1
ATOM 710 N N . ALA A 1 90 ? 3.782 9.262 7.119 1.00 94.69 90 ALA A N 1
ATOM 711 C CA . ALA A 1 90 ? 2.652 8.483 7.616 1.00 94.69 90 ALA A CA 1
ATOM 712 C C . ALA A 1 90 ? 2.494 7.149 6.867 1.00 94.69 90 ALA A C 1
ATOM 714 O O . ALA A 1 90 ? 2.327 6.112 7.510 1.00 94.69 90 ALA A O 1
ATOM 715 N N . ILE A 1 91 ? 2.613 7.156 5.534 1.00 94.81 91 ILE A N 1
ATOM 716 C CA . ILE A 1 91 ? 2.579 5.947 4.700 1.00 94.81 91 ILE A CA 1
ATOM 717 C C . ILE A 1 91 ? 3.721 5.010 5.090 1.00 94.81 91 ILE A C 1
ATOM 719 O O . ILE A 1 91 ? 3.472 3.847 5.386 1.00 94.81 91 ILE A O 1
ATOM 723 N N . ILE A 1 92 ? 4.958 5.507 5.153 1.00 96.25 92 ILE A N 1
ATOM 724 C CA . ILE A 1 92 ? 6.140 4.701 5.489 1.00 96.25 92 ILE A CA 1
ATOM 725 C C . ILE A 1 92 ? 5.974 4.050 6.863 1.00 96.25 92 ILE A C 1
ATOM 727 O O . ILE A 1 92 ? 6.240 2.859 7.019 1.00 96.25 92 ILE A O 1
ATOM 731 N N . SER A 1 93 ? 5.506 4.815 7.852 1.00 97.12 93 SER A N 1
ATOM 732 C CA . SER A 1 93 ? 5.251 4.300 9.202 1.00 97.12 93 SER A CA 1
ATOM 733 C C . SER A 1 93 ? 4.177 3.212 9.199 1.00 97.12 93 SER A C 1
ATOM 735 O O . SER A 1 93 ? 4.333 2.207 9.884 1.00 97.12 93 SER A O 1
ATOM 737 N N . PHE A 1 94 ? 3.124 3.376 8.396 1.00 97.94 94 PHE A N 1
ATOM 738 C CA . PHE A 1 94 ? 2.066 2.380 8.257 1.00 97.94 94 PHE A CA 1
ATOM 739 C C . PHE A 1 94 ? 2.561 1.096 7.574 1.00 97.94 94 PHE A C 1
ATOM 741 O O . PHE A 1 94 ? 2.304 -0.001 8.065 1.00 97.94 94 PHE A O 1
ATOM 748 N N . LEU A 1 95 ? 3.315 1.205 6.475 1.00 97.81 95 LEU A N 1
ATOM 749 C CA . LEU A 1 95 ? 3.843 0.040 5.756 1.00 97.81 95 LEU A CA 1
ATOM 750 C C . LEU A 1 95 ? 4.826 -0.770 6.612 1.00 97.81 95 LEU A C 1
ATOM 752 O O . LEU A 1 95 ? 4.786 -1.998 6.588 1.00 97.81 95 LEU A O 1
ATOM 756 N N . LYS A 1 96 ? 5.653 -0.094 7.422 1.00 97.75 96 LYS A N 1
ATOM 757 C CA . LYS A 1 96 ? 6.580 -0.728 8.375 1.00 97.75 96 LYS A CA 1
ATOM 758 C C . LYS A 1 96 ? 5.888 -1.678 9.349 1.00 97.75 96 LYS A C 1
ATOM 760 O O . LYS A 1 96 ? 6.461 -2.702 9.709 1.00 97.75 96 LYS A O 1
ATOM 765 N N . THR A 1 97 ? 4.682 -1.336 9.789 1.00 97.81 97 THR A N 1
ATOM 766 C CA . THR A 1 97 ? 3.956 -2.084 10.823 1.00 97.81 97 THR A CA 1
ATOM 767 C C . THR A 1 97 ? 2.980 -3.110 10.241 1.00 97.81 97 THR A C 1
ATOM 769 O O . THR A 1 97 ? 2.486 -3.963 10.975 1.00 97.81 97 THR A O 1
ATOM 772 N N . HIS A 1 98 ? 2.757 -3.094 8.921 1.00 97.94 98 HIS A N 1
ATOM 773 C CA . HIS A 1 98 ? 1.838 -3.992 8.215 1.00 97.94 98 HIS A CA 1
ATOM 774 C C . HIS A 1 98 ? 2.547 -4.803 7.107 1.00 97.94 98 HIS A C 1
ATOM 776 O O . HIS A 1 98 ? 2.156 -4.738 5.940 1.00 97.94 98 HIS A O 1
ATOM 782 N N . PRO A 1 99 ? 3.553 -5.640 7.441 1.00 97.38 99 PRO A N 1
ATOM 783 C CA . PRO A 1 99 ? 4.353 -6.378 6.452 1.00 97.38 99 PRO A CA 1
ATOM 784 C C . PRO A 1 99 ? 3.578 -7.481 5.709 1.00 97.38 99 PRO A C 1
ATOM 786 O O . PRO A 1 99 ? 4.098 -8.100 4.787 1.00 97.38 99 PRO A O 1
ATOM 789 N N . ARG A 1 100 ? 2.333 -7.762 6.117 1.00 97.81 100 ARG A N 1
ATOM 790 C CA . ARG A 1 100 ? 1.455 -8.766 5.494 1.00 97.81 100 ARG A CA 1
ATOM 791 C C . ARG A 1 100 ? 0.676 -8.235 4.291 1.00 97.81 100 ARG A C 1
ATOM 793 O O . ARG A 1 100 ? -0.070 -9.003 3.687 1.00 97.81 100 ARG A O 1
ATOM 800 N N . ILE A 1 101 ? 0.818 -6.954 3.950 1.00 98.56 101 ILE A N 1
ATOM 801 C CA . ILE A 1 101 ? 0.150 -6.371 2.786 1.00 98.56 101 ILE A CA 1
ATOM 802 C C . ILE A 1 101 ? 0.627 -7.078 1.509 1.00 98.56 101 ILE A C 1
ATOM 804 O O . ILE A 1 101 ? 1.812 -7.097 1.190 1.00 98.56 101 ILE A O 1
ATOM 808 N N . ARG A 1 102 ? -0.335 -7.635 0.769 1.00 98.56 102 ARG A N 1
ATOM 809 C CA . ARG A 1 102 ? -0.157 -8.330 -0.515 1.00 98.56 102 ARG A CA 1
ATOM 810 C C . ARG A 1 102 ? -0.727 -7.541 -1.682 1.00 98.56 102 ARG A C 1
ATOM 812 O O . ARG A 1 102 ? -0.250 -7.674 -2.804 1.00 98.56 102 ARG A O 1
ATOM 819 N N . TYR A 1 103 ? -1.719 -6.699 -1.421 1.00 98.69 103 TYR A N 1
ATOM 820 C CA . TYR A 1 103 ? -2.288 -5.795 -2.405 1.00 98.69 103 TYR A CA 1
ATOM 821 C C . TYR A 1 103 ? -2.144 -4.361 -1.912 1.00 98.69 103 TYR A C 1
ATOM 823 O O . TYR A 1 103 ? -2.682 -4.008 -0.861 1.00 98.69 103 TYR A O 1
ATOM 831 N N . LEU A 1 104 ? -1.452 -3.533 -2.692 1.00 97.94 104 LEU A N 1
ATOM 832 C CA . LEU A 1 104 ? -1.266 -2.118 -2.403 1.00 97.94 104 LEU A CA 1
ATOM 833 C C . LEU A 1 104 ? -1.713 -1.270 -3.592 1.00 97.94 104 LEU A C 1
ATOM 835 O O . LEU A 1 104 ? -1.152 -1.364 -4.683 1.00 97.94 104 LEU A O 1
ATOM 839 N N . LYS A 1 105 ? -2.699 -0.403 -3.361 1.00 96.25 105 LYS A N 1
ATOM 840 C CA . LYS A 1 105 ? -3.165 0.587 -4.333 1.00 96.25 105 LYS A CA 1
ATOM 841 C C . LYS A 1 105 ? -3.044 1.997 -3.771 1.00 96.25 105 LYS A C 1
ATOM 843 O O . LYS A 1 105 ? -3.697 2.327 -2.784 1.00 96.25 105 LYS A O 1
ATOM 848 N N . LEU A 1 106 ? -2.250 2.828 -4.436 1.00 92.69 106 LEU A N 1
ATOM 849 C CA . LEU A 1 106 ? -2.005 4.221 -4.072 1.00 92.69 106 LEU A CA 1
ATOM 850 C C . LEU A 1 106 ? -2.622 5.145 -5.129 1.00 92.69 106 LEU A C 1
ATOM 852 O O . LEU A 1 106 ? -2.324 5.018 -6.316 1.00 92.69 106 LEU A O 1
ATOM 856 N N . ARG A 1 107 ? -3.504 6.059 -4.716 1.00 89.31 107 ARG A N 1
ATOM 857 C CA . ARG A 1 107 ? -4.153 7.050 -5.594 1.00 89.31 107 ARG A CA 1
ATOM 858 C C . ARG A 1 107 ? -3.801 8.456 -5.108 1.00 89.31 107 ARG A C 1
ATOM 860 O O . ARG A 1 107 ? -4.577 9.068 -4.373 1.00 89.31 107 ARG A O 1
ATOM 867 N N . PHE A 1 108 ? -2.606 8.926 -5.445 1.00 82.06 108 PHE A N 1
ATOM 868 C CA . PHE A 1 108 ? -2.075 10.186 -4.929 1.00 82.06 108 PHE A CA 1
ATOM 869 C C . PHE A 1 108 ? -1.442 10.999 -6.035 1.00 82.06 108 PHE A C 1
ATOM 871 O O . PHE A 1 108 ? -0.683 10.461 -6.832 1.00 82.06 108 PHE A O 1
ATOM 878 N N . ASN A 1 109 ? -1.652 12.309 -5.976 1.00 69.00 109 ASN A N 1
ATOM 879 C CA . ASN A 1 109 ? -1.012 13.234 -6.901 1.00 69.00 109 ASN A CA 1
ATOM 880 C C . ASN A 1 109 ? 0.485 13.391 -6.580 1.00 69.00 109 ASN A C 1
ATOM 882 O O . ASN A 1 109 ? 1.276 13.677 -7.466 1.00 69.00 109 ASN A O 1
ATOM 886 N N . GLN A 1 110 ? 0.899 13.240 -5.315 1.00 76.38 110 GLN A N 1
ATOM 887 C CA . GLN A 1 110 ? 2.289 13.421 -4.881 1.00 76.38 110 GLN A CA 1
ATOM 888 C C . GLN A 1 110 ? 2.657 12.407 -3.794 1.00 76.38 110 GLN A C 1
ATOM 890 O O . GLN A 1 110 ? 2.181 12.505 -2.669 1.00 76.38 110 GLN A O 1
ATOM 895 N N . ILE A 1 111 ? 3.500 11.439 -4.157 1.00 80.62 111 ILE A N 1
ATOM 896 C CA . ILE A 1 111 ? 4.307 10.624 -3.240 1.00 80.62 111 ILE A CA 1
ATOM 897 C C . ILE A 1 111 ? 5.737 10.631 -3.769 1.00 80.62 111 ILE A C 1
ATOM 899 O O . ILE A 1 111 ? 5.941 10.597 -4.988 1.00 80.62 111 ILE A O 1
ATOM 903 N N .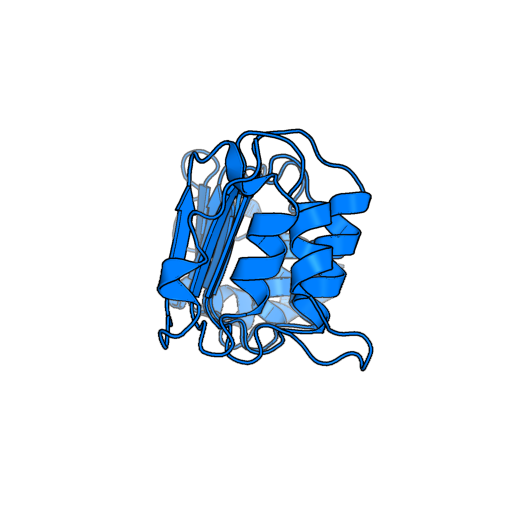 SER A 1 112 ? 6.728 10.722 -2.888 1.00 83.62 112 SER A N 1
ATOM 904 C CA . SER A 1 112 ? 8.126 10.755 -3.316 1.00 83.62 112 SER A CA 1
ATOM 905 C C . SER A 1 112 ? 8.764 9.361 -3.331 1.00 83.62 112 SER A C 1
ATOM 907 O O . SER A 1 112 ? 8.179 8.365 -2.895 1.00 83.62 112 SER A O 1
ATOM 909 N N . ASN A 1 113 ? 9.988 9.272 -3.863 1.00 84.00 113 ASN A N 1
ATOM 910 C CA . ASN A 1 113 ? 10.659 7.987 -4.066 1.00 84.00 113 ASN A CA 1
ATOM 911 C C . ASN A 1 113 ? 10.920 7.204 -2.768 1.00 84.00 113 ASN A C 1
ATOM 913 O O . ASN A 1 113 ? 10.969 5.976 -2.815 1.00 84.00 113 ASN A O 1
ATOM 917 N N . ILE A 1 114 ? 10.990 7.878 -1.613 1.00 88.50 114 ILE A N 1
ATOM 918 C CA . ILE A 1 114 ? 11.187 7.210 -0.315 1.00 88.50 114 ILE A CA 1
ATOM 919 C C . ILE A 1 114 ? 10.024 6.277 0.050 1.00 88.50 114 ILE A C 1
ATOM 921 O O . ILE A 1 114 ? 10.219 5.307 0.780 1.00 88.50 114 ILE A O 1
ATOM 925 N N . VAL A 1 115 ? 8.817 6.523 -0.476 1.00 91.25 115 VAL A N 1
ATOM 926 C CA . VAL A 1 115 ? 7.675 5.619 -0.287 1.00 91.25 115 VAL A CA 1
ATOM 927 C C . VAL A 1 115 ? 7.894 4.318 -1.059 1.00 91.25 115 VAL A C 1
ATOM 929 O O . VAL A 1 115 ? 7.601 3.245 -0.537 1.00 91.25 115 VAL A O 1
ATOM 932 N N . PHE A 1 116 ? 8.459 4.383 -2.269 1.00 90.44 116 PHE A N 1
ATOM 933 C CA . PHE A 1 116 ? 8.797 3.187 -3.046 1.00 90.44 116 PHE A CA 1
ATOM 934 C C . PHE A 1 116 ? 9.925 2.386 -2.390 1.00 90.44 116 PHE A C 1
ATOM 936 O O . PHE A 1 116 ? 9.829 1.161 -2.318 1.00 90.44 116 PHE A O 1
ATOM 943 N N . ASP A 1 117 ? 10.935 3.060 -1.835 1.00 92.12 117 ASP A N 1
ATOM 944 C CA . ASP A 1 117 ? 11.990 2.401 -1.055 1.00 92.12 117 ASP A CA 1
ATOM 945 C C . ASP A 1 117 ? 11.409 1.698 0.185 1.00 92.12 117 ASP A C 1
ATOM 947 O O . ASP A 1 117 ? 11.787 0.571 0.502 1.00 92.12 117 ASP A O 1
ATOM 951 N N . ALA A 1 118 ? 10.427 2.304 0.859 1.00 95.06 118 ALA A N 1
ATOM 952 C CA . ALA A 1 118 ? 9.739 1.664 1.978 1.00 95.06 118 ALA A CA 1
ATOM 953 C C . ALA A 1 118 ? 8.907 0.442 1.556 1.00 95.06 118 ALA A C 1
ATOM 955 O O . ALA A 1 118 ? 8.882 -0.546 2.287 1.00 95.06 118 ALA A O 1
ATOM 956 N N . ILE A 1 119 ? 8.258 0.476 0.387 1.00 95.44 119 ILE A N 1
ATOM 957 C CA . ILE A 1 119 ? 7.554 -0.691 -0.172 1.00 95.44 119 ILE A CA 1
ATOM 958 C C . ILE A 1 119 ? 8.538 -1.846 -0.379 1.00 95.44 119 ILE A C 1
ATOM 960 O O . ILE A 1 119 ? 8.284 -2.951 0.094 1.00 95.44 119 ILE A O 1
ATOM 964 N N . ILE A 1 120 ? 9.679 -1.570 -1.014 1.00 94.56 120 ILE A N 1
ATOM 965 C CA . ILE A 1 120 ? 10.755 -2.543 -1.246 1.00 94.56 120 ILE A CA 1
ATOM 966 C C . ILE A 1 120 ? 11.253 -3.151 0.072 1.00 94.56 120 ILE A C 1
ATOM 968 O O . ILE A 1 120 ? 11.411 -4.365 0.176 1.00 94.56 120 ILE A O 1
ATOM 972 N N . CYS A 1 121 ? 11.478 -2.316 1.088 1.00 96.69 121 CYS A N 1
ATOM 973 C CA . CYS A 1 121 ? 12.027 -2.751 2.370 1.00 96.69 121 CYS A CA 1
ATOM 974 C C . CYS A 1 121 ? 11.033 -3.528 3.243 1.00 96.69 121 CYS A C 1
ATOM 976 O O . CYS A 1 121 ? 11.449 -4.392 4.013 1.00 96.69 121 CYS A O 1
ATOM 978 N N . HIS A 1 122 ? 9.741 -3.196 3.188 1.00 97.88 122 HIS A N 1
ATOM 979 C CA . HIS A 1 122 ? 8.769 -3.667 4.181 1.00 97.88 122 HIS A CA 1
ATOM 980 C C . HIS A 1 122 ? 7.703 -4.610 3.625 1.00 97.88 122 HIS A C 1
ATOM 982 O O . HIS A 1 122 ? 7.079 -5.319 4.413 1.00 97.88 122 HIS A O 1
ATOM 988 N N . LEU A 1 123 ? 7.516 -4.672 2.302 1.00 97.81 123 LEU A N 1
ATOM 989 C CA . LEU A 1 123 ? 6.499 -5.503 1.648 1.00 97.81 123 LEU A CA 1
ATOM 990 C C . LEU A 1 123 ? 7.114 -6.503 0.639 1.00 97.81 123 LEU A C 1
ATOM 992 O O . LEU A 1 123 ? 6.742 -6.503 -0.537 1.00 97.81 123 LEU A O 1
ATOM 996 N N . PRO A 1 124 ? 8.038 -7.395 1.050 1.00 96.12 124 PRO A N 1
ATOM 997 C CA . PRO A 1 124 ? 8.655 -8.364 0.133 1.00 96.12 124 PRO A CA 1
ATOM 998 C C . PRO A 1 124 ? 7.641 -9.365 -0.452 1.00 96.12 124 PRO A C 1
ATOM 1000 O O . PRO A 1 124 ? 7.841 -9.916 -1.534 1.00 96.12 124 PRO A O 1
ATOM 1003 N N . ASP A 1 125 ? 6.524 -9.571 0.247 1.00 97.38 125 ASP A N 1
ATOM 1004 C CA . ASP A 1 125 ? 5.449 -10.484 -0.139 1.00 97.38 125 ASP A CA 1
ATOM 1005 C C . ASP A 1 125 ? 4.345 -9.819 -0.978 1.00 97.38 125 ASP A C 1
ATOM 1007 O O . ASP A 1 125 ? 3.286 -10.413 -1.180 1.00 97.38 125 ASP A O 1
ATOM 1011 N N . LEU A 1 126 ? 4.575 -8.601 -1.478 1.00 98.31 126 LEU A N 1
ATOM 1012 C CA . LEU A 1 126 ? 3.604 -7.885 -2.298 1.00 98.31 126 LEU A CA 1
ATOM 1013 C C . LEU A 1 126 ? 3.305 -8.653 -3.597 1.00 98.31 126 LEU A C 1
ATOM 1015 O O . LEU A 1 126 ? 4.208 -8.970 -4.369 1.00 98.31 126 LEU A O 1
ATOM 1019 N N . GLU A 1 127 ? 2.025 -8.921 -3.846 1.00 98.44 127 GLU A N 1
ATOM 1020 C CA . GLU A 1 127 ? 1.518 -9.662 -5.007 1.00 98.44 127 GLU A CA 1
ATOM 1021 C C . GLU A 1 127 ? 0.951 -8.715 -6.074 1.00 98.44 127 GLU A C 1
ATOM 1023 O O . GLU A 1 127 ? 1.078 -8.966 -7.272 1.00 98.44 127 GLU A O 1
ATOM 1028 N N . THR A 1 128 ? 0.341 -7.602 -5.662 1.00 98.44 128 THR A N 1
ATOM 1029 C CA . THR A 1 128 ? -0.236 -6.601 -6.566 1.00 98.44 128 THR A CA 1
ATOM 1030 C C . THR A 1 128 ? 0.127 -5.190 -6.133 1.00 98.44 128 THR A C 1
ATOM 1032 O O . THR A 1 128 ? -0.122 -4.800 -4.990 1.00 98.44 128 THR A O 1
ATOM 1035 N N . PHE A 1 129 ? 0.651 -4.404 -7.073 1.00 96.44 129 PHE A N 1
ATOM 1036 C CA . PHE A 1 129 ? 1.009 -3.010 -6.845 1.00 96.44 129 PHE A CA 1
ATOM 1037 C C . PHE A 1 129 ? 0.391 -2.088 -7.890 1.00 96.44 129 PHE A C 1
ATOM 1039 O O . PHE A 1 129 ? 0.675 -2.200 -9.082 1.00 96.44 129 PHE A O 1
ATOM 1046 N N . LEU A 1 130 ? -0.445 -1.155 -7.442 1.00 94.38 130 LEU A N 1
ATOM 1047 C CA . LEU A 1 130 ? -1.111 -0.197 -8.311 1.00 94.38 130 LEU A CA 1
ATOM 1048 C C . LEU A 1 130 ? -0.826 1.228 -7.853 1.00 94.38 130 LEU A C 1
ATOM 1050 O O . LEU A 1 130 ? -1.050 1.563 -6.690 1.00 94.38 130 LEU A O 1
ATOM 1054 N N . VAL A 1 131 ? -0.424 2.087 -8.781 1.00 90.56 131 VAL A N 1
ATOM 1055 C CA . VAL A 1 131 ? -0.229 3.513 -8.513 1.00 90.56 131 VAL A CA 1
ATOM 1056 C C . VAL A 1 131 ? -0.931 4.333 -9.579 1.00 90.56 131 VAL A C 1
ATOM 1058 O O . VAL A 1 131 ? -0.751 4.113 -10.774 1.00 90.56 131 VAL A O 1
ATOM 1061 N N . TYR A 1 132 ? -1.737 5.288 -9.140 1.00 86.62 132 TYR A N 1
ATOM 1062 C CA . TYR A 1 132 ? -2.444 6.211 -10.013 1.00 86.62 132 TYR A CA 1
ATOM 1063 C C . TYR A 1 132 ? -1.941 7.622 -9.748 1.00 86.62 132 TYR A C 1
ATOM 1065 O O . TYR A 1 132 ? -1.926 8.045 -8.594 1.00 86.62 132 TYR A O 1
ATOM 1073 N N . GLU A 1 133 ? -1.565 8.315 -10.826 1.00 75.06 133 GLU A N 1
ATOM 1074 C CA . GLU A 1 133 ? -1.076 9.702 -10.815 1.00 75.06 133 GLU A CA 1
ATOM 1075 C C . GLU A 1 133 ? 0.279 9.937 -10.103 1.00 75.06 133 GLU A C 1
ATOM 1077 O O . GLU A 1 133 ? 0.477 11.003 -9.518 1.00 75.06 133 GLU A O 1
ATOM 1082 N N . PRO A 1 134 ? 1.277 9.025 -10.178 1.00 68.69 134 PRO A N 1
ATOM 1083 C CA . PRO A 1 134 ? 2.590 9.324 -9.634 1.00 68.69 134 PRO A CA 1
ATOM 1084 C C . PRO A 1 134 ? 3.273 10.385 -10.498 1.00 68.69 134 PRO A C 1
ATOM 1086 O O . PRO A 1 134 ? 3.674 10.123 -11.631 1.00 68.69 134 PRO A O 1
ATOM 1089 N N . ILE A 1 135 ? 3.477 11.577 -9.942 1.00 66.12 135 ILE A N 1
ATOM 1090 C CA . ILE A 1 135 ? 4.194 12.650 -10.643 1.00 66.12 135 ILE A CA 1
ATOM 1091 C C . ILE A 1 135 ? 5.654 12.267 -10.971 1.00 66.12 135 ILE A C 1
ATOM 1093 O O . ILE A 1 135 ? 6.234 12.840 -11.895 1.00 66.12 135 ILE A O 1
ATOM 1097 N N . SER A 1 136 ? 6.259 11.307 -10.256 1.00 69.56 136 SER A N 1
ATOM 1098 C CA . SER A 1 136 ? 7.720 11.120 -10.262 1.00 69.56 136 SER A CA 1
ATOM 1099 C C . SER A 1 136 ? 8.244 9.676 -10.230 1.00 69.56 136 SER A C 1
ATOM 1101 O O . SER A 1 136 ? 9.456 9.499 -10.089 1.00 69.56 136 SER A O 1
ATOM 1103 N N . ILE A 1 137 ? 7.407 8.637 -10.370 1.00 80.31 137 ILE A N 1
ATOM 1104 C CA . ILE A 1 137 ? 7.943 7.264 -10.353 1.00 80.31 137 ILE A CA 1
ATOM 1105 C C . ILE A 1 137 ? 8.765 6.990 -11.620 1.00 80.31 137 ILE A C 1
ATOM 1107 O O . ILE A 1 137 ? 8.282 7.137 -12.743 1.00 80.31 137 ILE A O 1
ATOM 1111 N N . SER A 1 138 ? 10.025 6.602 -11.428 1.00 82.06 138 SER A N 1
ATOM 1112 C CA . SER A 1 138 ? 10.937 6.258 -12.520 1.00 82.06 138 SER A CA 1
ATOM 1113 C C . SER A 1 138 ? 10.848 4.774 -12.883 1.00 82.06 138 SER A C 1
ATOM 1115 O O . SER A 1 138 ? 10.546 3.938 -12.027 1.00 82.06 138 SER A O 1
ATOM 1117 N N . ALA A 1 139 ? 11.209 4.425 -14.120 1.00 85.00 139 ALA A N 1
ATOM 1118 C CA . ALA A 1 139 ? 11.381 3.032 -14.534 1.00 85.00 139 ALA A CA 1
ATOM 1119 C C . ALA A 1 139 ? 12.340 2.258 -13.618 1.00 85.00 139 ALA A C 1
ATOM 1121 O O . ALA A 1 139 ? 12.058 1.123 -13.236 1.00 85.00 139 ALA A O 1
ATOM 1122 N N . LYS A 1 140 ? 13.425 2.906 -13.177 1.00 85.69 140 LYS A N 1
ATOM 1123 C CA . LYS A 1 140 ? 14.381 2.342 -12.217 1.00 85.69 140 LYS A CA 1
ATOM 1124 C C . LYS A 1 140 ? 13.717 1.986 -10.884 1.00 85.69 140 LYS A C 1
ATOM 1126 O O . LYS A 1 140 ? 13.942 0.895 -10.365 1.00 85.69 140 LYS A O 1
ATOM 1131 N N . SER A 1 141 ? 12.870 2.863 -10.341 1.00 86.06 141 SER A N 1
ATOM 1132 C CA . SER A 1 141 ? 12.113 2.588 -9.109 1.00 86.06 141 SER A CA 1
ATOM 1133 C C . SER A 1 141 ? 11.178 1.386 -9.286 1.00 86.06 141 SER A C 1
ATOM 1135 O O . SER A 1 141 ? 11.088 0.535 -8.407 1.00 86.06 141 SER A O 1
ATOM 1137 N N . ILE A 1 142 ? 10.528 1.272 -10.446 1.00 89.25 142 ILE A N 1
ATOM 1138 C CA . ILE A 1 142 ? 9.628 0.155 -10.766 1.00 89.25 142 ILE A CA 1
ATOM 1139 C C . ILE A 1 142 ? 10.405 -1.156 -10.846 1.00 89.25 142 ILE A C 1
ATOM 1141 O O . ILE A 1 142 ? 10.022 -2.127 -10.200 1.00 89.25 142 ILE A O 1
ATOM 1145 N N . ARG A 1 143 ? 11.527 -1.176 -11.575 1.00 91.25 143 ARG A N 1
ATOM 1146 C CA . ARG A 1 143 ? 12.422 -2.339 -11.659 1.00 91.25 143 ARG A CA 1
ATOM 1147 C C . ARG A 1 143 ? 12.867 -2.791 -10.272 1.00 91.25 143 ARG A C 1
ATOM 1149 O O . ARG A 1 143 ? 12.732 -3.966 -9.947 1.00 91.25 143 ARG A O 1
ATOM 1156 N N . LYS A 1 144 ? 13.281 -1.858 -9.405 1.00 91.94 144 LYS A N 1
ATOM 1157 C CA . LYS A 1 144 ? 13.625 -2.174 -8.009 1.00 91.94 144 LYS A CA 1
ATOM 1158 C C . LYS A 1 144 ? 12.476 -2.859 -7.264 1.00 91.94 144 LYS A C 1
ATOM 1160 O O . LYS A 1 144 ? 12.739 -3.842 -6.578 1.00 91.94 144 LYS A O 1
ATOM 1165 N N . ILE A 1 145 ? 11.231 -2.403 -7.420 1.00 93.19 145 ILE A N 1
ATOM 1166 C CA . ILE A 1 145 ? 10.060 -3.073 -6.825 1.00 93.19 145 ILE A CA 1
ATOM 1167 C C . ILE A 1 145 ? 9.913 -4.495 -7.382 1.00 93.19 145 ILE A C 1
ATOM 1169 O O . ILE A 1 145 ? 9.775 -5.441 -6.613 1.00 93.19 145 ILE A O 1
ATOM 1173 N N . VAL A 1 146 ? 10.005 -4.678 -8.703 1.00 95.00 146 VAL A N 1
ATOM 1174 C CA . VAL A 1 146 ? 9.908 -6.007 -9.337 1.00 95.00 146 VAL A CA 1
ATOM 1175 C C . VAL A 1 146 ? 10.994 -6.969 -8.834 1.00 95.00 146 VAL A C 1
ATOM 1177 O O . VAL A 1 146 ? 10.721 -8.161 -8.655 1.00 95.00 146 VAL A O 1
ATOM 1180 N N . TYR A 1 147 ? 12.203 -6.458 -8.587 1.00 94.38 147 TYR A N 1
ATOM 1181 C CA . TYR A 1 147 ? 13.340 -7.231 -8.085 1.00 94.38 147 TYR A CA 1
ATOM 1182 C C . TYR A 1 147 ? 13.211 -7.611 -6.610 1.00 94.38 147 TYR A C 1
ATOM 1184 O O . TYR A 1 147 ? 13.565 -8.729 -6.246 1.00 94.38 147 TYR A O 1
ATOM 1192 N N . HIS A 1 148 ? 12.685 -6.723 -5.766 1.00 94.75 148 HIS A N 1
ATOM 1193 C CA . HIS A 1 148 ? 12.611 -6.959 -4.319 1.00 94.75 148 HIS A CA 1
ATOM 1194 C C . HIS A 1 148 ? 11.288 -7.578 -3.853 1.00 94.75 148 HIS A C 1
ATOM 1196 O O . HIS A 1 148 ? 11.229 -8.125 -2.754 1.00 94.75 148 HIS A O 1
ATOM 1202 N N . CYS A 1 149 ? 10.248 -7.550 -4.687 1.00 96.00 149 CYS A N 1
ATOM 1203 C CA . CYS A 1 149 ? 8.975 -8.222 -4.442 1.00 96.00 149 CYS A CA 1
ATOM 1204 C C . CYS A 1 149 ? 8.863 -9.456 -5.363 1.00 96.00 149 CYS A C 1
ATOM 1206 O O . CYS A 1 149 ? 8.233 -9.387 -6.426 1.00 96.00 149 CYS A O 1
ATOM 1208 N N . PRO A 1 150 ? 9.470 -10.611 -5.019 1.00 94.81 150 PRO A N 1
ATOM 1209 C CA . PRO A 1 150 ? 9.480 -11.798 -5.881 1.00 94.81 150 PRO A CA 1
ATOM 1210 C C . PRO A 1 150 ? 8.090 -12.413 -6.086 1.00 94.81 150 PRO A C 1
ATOM 1212 O O . PRO A 1 150 ? 7.860 -13.085 -7.091 1.00 94.81 150 PRO A O 1
ATOM 1215 N N . LYS A 1 151 ? 7.151 -12.163 -5.163 1.00 97.12 151 LYS A N 1
ATOM 1216 C CA . LYS A 1 151 ? 5.758 -12.622 -5.260 1.00 97.12 151 LYS A CA 1
ATOM 1217 C C . LYS A 1 151 ? 4.875 -11.728 -6.128 1.00 97.12 151 LYS A C 1
ATOM 1219 O O . LYS A 1 151 ? 3.726 -12.080 -6.355 1.00 97.12 151 LYS A O 1
ATOM 1224 N N . LEU A 1 152 ? 5.396 -10.615 -6.648 1.00 97.44 152 LEU A N 1
ATOM 1225 C CA . LEU A 1 152 ? 4.620 -9.683 -7.461 1.00 97.44 152 LEU A CA 1
ATOM 1226 C C . LEU A 1 152 ? 4.138 -10.376 -8.743 1.00 97.44 152 LEU A C 1
ATOM 1228 O O . LEU A 1 152 ? 4.947 -10.950 -9.485 1.00 97.44 152 LEU A O 1
ATOM 1232 N N . LEU A 1 153 ? 2.827 -10.317 -8.969 1.00 97.31 153 LEU A N 1
ATOM 1233 C CA . LEU A 1 153 ? 2.098 -10.912 -10.092 1.00 97.31 153 LEU A CA 1
ATOM 1234 C C . LEU A 1 153 ? 1.535 -9.849 -11.037 1.00 97.31 153 LEU A C 1
ATOM 1236 O O . LEU A 1 153 ? 1.322 -10.134 -12.217 1.00 97.31 153 LEU A O 1
ATOM 1240 N N . TYR A 1 154 ? 1.279 -8.645 -10.521 1.00 96.69 154 TYR A N 1
ATOM 1241 C CA . TYR A 1 154 ? 0.670 -7.569 -11.288 1.00 96.69 154 TYR A CA 1
ATOM 1242 C C . TYR A 1 154 ? 1.159 -6.192 -10.834 1.00 96.69 154 TYR A C 1
ATOM 1244 O O . TYR A 1 154 ? 1.138 -5.868 -9.642 1.00 96.69 154 TYR A O 1
ATOM 1252 N N . VAL A 1 155 ? 1.558 -5.367 -11.803 1.00 94.19 155 VAL A N 1
ATOM 1253 C CA . VAL A 1 155 ? 1.869 -3.948 -11.605 1.00 94.19 155 VAL A CA 1
ATOM 1254 C C . VAL A 1 155 ? 1.065 -3.113 -12.584 1.00 94.19 155 VAL A C 1
ATOM 1256 O O . VAL A 1 155 ? 1.054 -3.391 -13.782 1.00 94.19 155 VAL A O 1
ATOM 1259 N N . GLN A 1 156 ? 0.439 -2.051 -12.087 1.00 91.81 156 GLN A N 1
ATOM 1260 C CA . GLN A 1 156 ? -0.156 -1.030 -12.939 1.00 91.81 156 GLN A CA 1
ATOM 1261 C C . GLN A 1 156 ? 0.218 0.358 -12.454 1.00 91.81 156 GLN A C 1
ATOM 1263 O O . GLN A 1 156 ? 0.071 0.677 -11.274 1.00 91.81 156 GLN A O 1
ATOM 1268 N N . ILE A 1 157 ? 0.668 1.190 -13.383 1.00 88.88 157 ILE A N 1
ATOM 1269 C CA . ILE A 1 157 ? 1.053 2.564 -13.103 1.00 88.88 157 ILE A CA 1
ATOM 1270 C C . ILE A 1 157 ? 0.416 3.457 -14.159 1.00 88.88 157 ILE A C 1
ATOM 1272 O O . ILE A 1 157 ? 0.745 3.359 -15.340 1.00 88.88 157 ILE A O 1
ATOM 1276 N N . ASP A 1 158 ? -0.500 4.318 -13.729 1.00 86.12 158 ASP A N 1
ATOM 1277 C CA . ASP A 1 158 ? -1.190 5.284 -14.586 1.00 86.12 158 ASP A CA 1
ATOM 1278 C C . ASP A 1 158 ? -0.495 6.646 -14.516 1.00 86.12 158 ASP A C 1
ATOM 1280 O O . ASP A 1 158 ? -0.085 7.056 -13.439 1.00 86.12 158 ASP A O 1
ATOM 1284 N N . HIS A 1 159 ? -0.457 7.386 -15.625 1.00 79.38 159 HIS A N 1
ATOM 1285 C CA . HIS A 1 159 ? 0.218 8.686 -15.777 1.00 79.38 159 HIS A CA 1
ATOM 1286 C C . HIS A 1 159 ? 1.748 8.639 -15.627 1.00 79.38 159 HIS A C 1
ATOM 1288 O O . HIS A 1 159 ? 2.371 9.604 -15.186 1.00 79.38 159 HIS A O 1
ATOM 1294 N N . ILE A 1 160 ? 2.374 7.531 -16.028 1.00 76.38 160 ILE A N 1
ATOM 1295 C CA . ILE A 1 160 ? 3.833 7.417 -16.049 1.00 76.38 160 ILE A CA 1
ATOM 1296 C C . ILE A 1 160 ? 4.434 8.251 -17.193 1.00 76.38 160 ILE A C 1
ATOM 1298 O O . ILE A 1 160 ? 3.894 8.288 -18.301 1.00 76.38 160 ILE A O 1
ATOM 1302 N N . ARG A 1 161 ? 5.581 8.895 -16.939 1.00 71.38 161 ARG A N 1
ATOM 1303 C CA . ARG A 1 161 ? 6.388 9.577 -17.974 1.00 71.38 161 ARG A CA 1
ATOM 1304 C C . ARG A 1 161 ? 7.334 8.639 -18.735 1.00 71.38 161 ARG A C 1
ATOM 1306 O O . ARG A 1 161 ? 8.081 9.103 -19.590 1.00 71.38 161 ARG A O 1
ATOM 1313 N N . SER A 1 162 ? 7.322 7.351 -18.405 1.00 66.56 162 SER A N 1
ATOM 1314 C CA . SER A 1 162 ? 8.199 6.352 -19.005 1.00 66.56 162 SER A CA 1
ATOM 1315 C C . SER A 1 162 ? 7.911 6.132 -20.479 1.00 66.56 162 SER A C 1
ATOM 1317 O O . SER A 1 162 ? 6.767 6.212 -20.933 1.00 66.56 162 SER A O 1
ATOM 1319 N N . THR A 1 163 ? 8.972 5.812 -21.207 1.00 62.12 163 THR A N 1
ATOM 1320 C CA . THR A 1 163 ? 8.914 5.473 -22.627 1.00 62.12 163 THR A CA 1
ATOM 1321 C C . THR A 1 163 ? 8.970 3.960 -22.813 1.00 62.12 163 THR A C 1
ATOM 1323 O O . THR A 1 163 ? 9.336 3.216 -21.907 1.00 62.12 163 THR A O 1
ATOM 1326 N N . GLU A 1 164 ? 8.617 3.483 -24.003 1.00 64.38 164 GLU A N 1
ATOM 1327 C CA . GLU A 1 164 ? 8.758 2.067 -24.373 1.00 64.38 164 GLU A CA 1
ATOM 1328 C C . GLU A 1 164 ? 10.201 1.540 -24.248 1.00 64.38 164 GLU A C 1
ATOM 1330 O O . GLU A 1 164 ? 10.402 0.349 -24.033 1.00 64.38 164 GLU A O 1
ATOM 1335 N N . TYR A 1 165 ? 11.198 2.429 -24.294 1.00 71.88 165 TYR A N 1
ATOM 1336 C CA . TYR A 1 165 ? 12.615 2.096 -24.131 1.00 71.88 165 TYR A CA 1
ATOM 1337 C C . TYR A 1 165 ? 13.016 1.776 -22.690 1.00 71.88 165 TYR A C 1
ATOM 1339 O O . TYR A 1 165 ? 14.089 1.225 -22.471 1.00 71.88 165 TYR A O 1
ATOM 1347 N N . ASP A 1 166 ? 12.171 2.096 -21.709 1.00 79.88 166 ASP A N 1
ATOM 1348 C CA . ASP A 1 166 ? 12.465 1.827 -20.301 1.00 79.88 166 ASP A CA 1
ATOM 1349 C C . ASP A 1 166 ? 12.289 0.337 -19.934 1.00 79.88 166 ASP A C 1
ATOM 1351 O O . ASP A 1 166 ? 12.829 -0.132 -18.926 1.00 79.88 166 ASP A O 1
ATOM 1355 N N . PHE A 1 167 ? 11.536 -0.413 -20.751 1.00 83.94 167 PHE A N 1
ATOM 1356 C CA . PHE A 1 167 ? 11.217 -1.835 -20.566 1.00 83.94 167 PHE A CA 1
ATOM 1357 C C . PHE A 1 167 ? 11.312 -2.621 -21.890 1.00 83.94 167 PHE A C 1
ATOM 1359 O O . PHE A 1 167 ? 10.306 -3.169 -22.350 1.00 83.94 167 PHE A O 1
ATOM 1366 N N . PRO A 1 168 ? 12.496 -2.682 -22.534 1.00 83.62 168 PRO A N 1
ATOM 1367 C CA . PRO A 1 168 ? 12.670 -3.306 -23.851 1.00 83.62 168 PRO A CA 1
ATOM 1368 C C . PRO A 1 168 ? 12.366 -4.815 -23.878 1.00 83.62 168 PRO A C 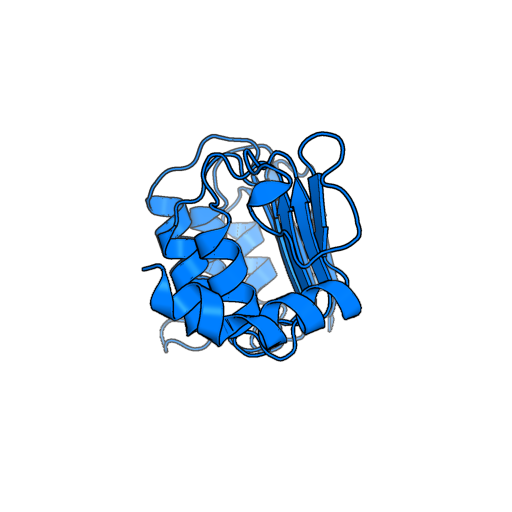1
ATOM 1370 O O . PRO A 1 168 ? 12.068 -5.371 -24.933 1.00 83.62 168 PRO A O 1
ATOM 1373 N N . GLU A 1 169 ? 12.427 -5.490 -22.732 1.00 84.88 169 GLU A N 1
ATOM 1374 C CA . GLU A 1 169 ? 12.127 -6.913 -22.568 1.00 84.88 169 GLU A CA 1
ATOM 1375 C C . GLU A 1 169 ? 10.625 -7.230 -22.464 1.00 84.88 169 GLU A C 1
ATOM 1377 O O . GLU A 1 169 ? 10.245 -8.401 -22.408 1.00 84.88 169 GLU A O 1
ATOM 1382 N N . VAL A 1 170 ? 9.765 -6.208 -22.418 1.00 83.69 170 VAL A N 1
ATOM 1383 C CA . VAL A 1 170 ? 8.314 -6.356 -22.270 1.00 83.69 170 VAL A CA 1
ATOM 1384 C C . VAL A 1 170 ? 7.633 -6.193 -23.629 1.00 83.69 170 VAL A C 1
ATOM 1386 O O . VAL A 1 170 ? 7.713 -5.155 -24.279 1.00 83.69 170 VAL A O 1
ATOM 1389 N N . HIS A 1 171 ? 6.914 -7.227 -24.069 1.00 70.06 171 HIS A N 1
ATOM 1390 C CA . HIS A 1 171 ? 6.304 -7.268 -25.405 1.00 70.06 171 HIS A CA 1
ATOM 1391 C C . HIS A 1 171 ? 5.007 -6.442 -25.535 1.00 70.06 171 HIS A C 1
ATOM 1393 O O . HIS A 1 171 ? 4.503 -6.240 -26.646 1.00 70.06 171 HIS A O 1
ATOM 1399 N N . HIS A 1 172 ? 4.453 -5.944 -24.423 1.00 63.66 172 HIS A N 1
ATOM 1400 C CA . HIS A 1 172 ? 3.208 -5.176 -24.393 1.00 63.66 172 HIS A CA 1
ATOM 1401 C C . HIS A 1 172 ? 3.450 -3.683 -24.129 1.00 63.66 172 HIS A C 1
ATOM 1403 O O . HIS A 1 172 ? 4.078 -3.278 -23.158 1.00 63.66 172 HIS A O 1
ATOM 1409 N N . ARG A 1 173 ? 2.936 -2.858 -25.049 1.00 60.72 173 ARG A N 1
ATOM 1410 C CA . ARG A 1 173 ? 3.228 -1.423 -25.168 1.00 60.72 173 ARG A CA 1
ATOM 1411 C C . ARG A 1 173 ? 2.665 -0.612 -23.999 1.00 60.72 173 ARG A C 1
ATOM 1413 O O . ARG A 1 173 ? 1.491 -0.770 -23.661 1.00 60.72 173 ARG A O 1
ATOM 1420 N N . VAL A 1 174 ? 3.445 0.354 -23.507 1.00 62.16 174 VAL A N 1
ATOM 1421 C CA . VAL A 1 174 ? 2.927 1.503 -22.747 1.00 62.16 174 VAL A CA 1
ATOM 1422 C C . VAL A 1 174 ? 1.884 2.196 -23.625 1.00 62.16 174 VAL A C 1
ATOM 1424 O O . VAL A 1 174 ? 2.198 2.707 -24.700 1.00 62.16 174 VAL A O 1
ATOM 1427 N N . ARG A 1 175 ? 0.614 2.172 -23.217 1.00 63.72 175 ARG A N 1
ATOM 1428 C CA . ARG A 1 175 ? -0.476 2.848 -23.937 1.00 63.72 175 ARG A CA 1
ATOM 1429 C C . ARG A 1 175 ? -1.009 3.968 -23.064 1.00 63.72 175 ARG A C 1
ATOM 1431 O O . ARG A 1 175 ? -1.313 3.743 -21.901 1.00 63.72 175 ARG A O 1
ATOM 1438 N N . HIS A 1 176 ? -1.157 5.165 -23.628 1.00 65.81 176 HIS A N 1
ATOM 1439 C CA . HIS A 1 176 ? -1.817 6.298 -22.965 1.00 65.81 176 HIS A CA 1
ATOM 1440 C C . HIS A 1 176 ? -1.256 6.639 -21.569 1.00 65.81 176 HIS A C 1
ATOM 1442 O O . HIS A 1 176 ? -2.027 6.888 -20.648 1.00 65.81 176 HIS A O 1
ATOM 1448 N N . HIS A 1 177 ? 0.073 6.648 -21.402 1.00 77.56 177 HIS A N 1
ATOM 1449 C CA . HIS A 1 177 ? 0.736 6.895 -20.108 1.00 77.56 177 HIS A CA 1
ATOM 1450 C C . HIS A 1 177 ? 0.399 5.858 -19.023 1.00 77.56 177 HIS A C 1
ATOM 1452 O O . HIS A 1 177 ? 0.554 6.131 -17.837 1.00 77.56 177 HIS A O 1
ATOM 1458 N N . ARG A 1 178 ? -0.070 4.666 -19.405 1.00 84.25 178 ARG A N 1
ATOM 1459 C CA . ARG A 1 178 ? -0.294 3.540 -18.501 1.00 84.25 178 ARG A CA 1
ATOM 1460 C C . ARG A 1 178 ? 0.704 2.429 -18.798 1.00 84.25 178 ARG A C 1
ATOM 1462 O O . ARG A 1 178 ? 0.786 1.947 -19.930 1.00 84.25 178 ARG A O 1
ATOM 1469 N N . LEU A 1 179 ? 1.420 2.011 -17.761 1.00 86.75 179 LEU A N 1
ATOM 1470 C CA . LEU A 1 179 ? 2.220 0.794 -17.739 1.00 86.75 179 LEU A CA 1
ATOM 1471 C C . LEU A 1 179 ? 1.414 -0.306 -17.048 1.00 86.75 179 LEU A C 1
ATOM 1473 O O . LEU A 1 179 ? 0.918 -0.110 -15.939 1.00 86.75 179 LEU A O 1
ATOM 1477 N N . THR A 1 180 ? 1.310 -1.464 -17.689 1.00 89.75 180 THR A N 1
ATOM 1478 C CA . THR A 1 180 ? 0.717 -2.666 -17.103 1.00 89.75 180 THR A CA 1
ATOM 1479 C C . THR A 1 180 ? 1.686 -3.815 -17.313 1.00 89.75 180 THR A C 1
ATOM 1481 O O . THR A 1 180 ? 2.026 -4.117 -18.451 1.00 89.75 180 THR A O 1
ATOM 1484 N N . LEU A 1 181 ? 2.125 -4.430 -16.217 1.00 91.31 181 LEU A N 1
ATOM 1485 C CA . LEU A 1 181 ? 3.025 -5.578 -16.218 1.00 91.31 181 LEU A CA 1
ATOM 1486 C C . LEU A 1 181 ? 2.296 -6.755 -15.576 1.00 91.31 181 LEU A C 1
ATOM 1488 O O . LEU A 1 181 ? 1.956 -6.714 -14.390 1.00 91.31 181 LEU A O 1
ATOM 1492 N N . GLY A 1 182 ? 2.039 -7.791 -16.366 1.00 92.75 182 GLY A N 1
ATOM 1493 C CA . GLY A 1 182 ? 1.521 -9.063 -15.883 1.00 92.75 182 GLY A CA 1
ATOM 1494 C C . GLY A 1 182 ? 2.638 -10.036 -15.514 1.00 92.75 182 GLY A C 1
ATOM 1495 O O . GLY A 1 182 ? 3.827 -9.741 -15.620 1.00 92.75 182 GLY A O 1
ATOM 1496 N N . TYR A 1 183 ? 2.244 -11.250 -15.133 1.00 92.12 183 TYR A N 1
ATOM 1497 C CA . TYR A 1 183 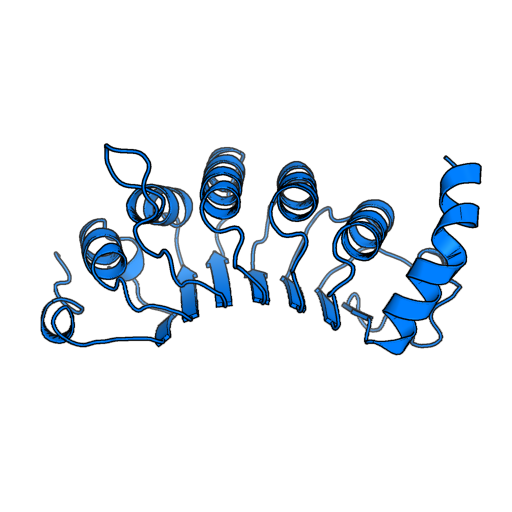? 3.161 -12.306 -14.699 1.00 92.12 183 TYR A CA 1
ATOM 1498 C C . TYR A 1 183 ? 4.341 -12.550 -15.660 1.00 92.12 183 TYR A C 1
ATOM 1500 O O . TYR A 1 183 ? 5.487 -12.647 -15.219 1.00 92.12 183 TYR A O 1
ATOM 1508 N N . ASN A 1 184 ? 4.077 -12.622 -16.971 1.00 92.12 184 ASN A N 1
ATOM 1509 C CA . ASN A 1 184 ? 5.125 -12.863 -17.967 1.00 92.12 184 ASN A CA 1
ATOM 1510 C C . ASN A 1 184 ? 6.092 -11.678 -18.073 1.00 92.12 184 ASN A C 1
ATOM 1512 O O . ASN A 1 184 ? 7.302 -11.885 -18.075 1.00 92.12 184 ASN A O 1
ATOM 1516 N N . ASP A 1 185 ? 5.579 -10.447 -18.080 1.00 92.19 185 ASP A N 1
ATOM 1517 C CA . ASP A 1 185 ? 6.398 -9.234 -18.168 1.00 92.19 185 ASP A CA 1
ATOM 1518 C C . ASP A 1 185 ? 7.332 -9.119 -16.955 1.00 92.19 185 ASP A C 1
ATOM 1520 O O . ASP A 1 185 ? 8.537 -8.916 -17.096 1.00 92.19 185 ASP A O 1
ATOM 1524 N N . LEU A 1 186 ? 6.798 -9.360 -15.752 1.00 93.81 186 LEU A N 1
ATOM 1525 C CA . LEU A 1 186 ? 7.577 -9.372 -14.511 1.00 93.81 186 LEU A CA 1
ATOM 1526 C C . LEU A 1 186 ? 8.654 -10.464 -14.523 1.00 93.81 186 LEU A C 1
ATOM 1528 O O . LEU A 1 186 ? 9.760 -10.245 -14.031 1.00 93.81 186 LEU A O 1
ATOM 1532 N N . LYS A 1 187 ? 8.363 -11.636 -15.101 1.00 92.88 187 LYS A N 1
ATO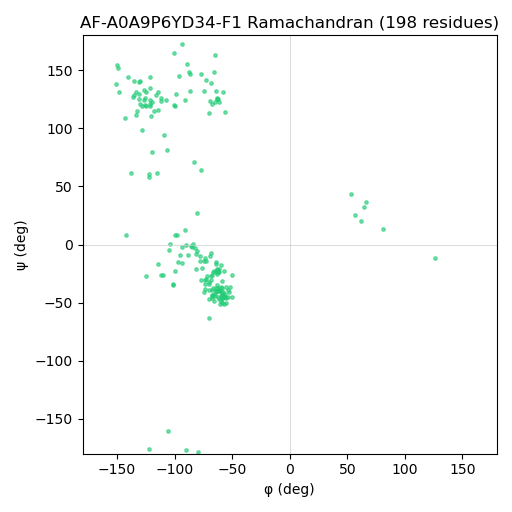M 1533 C CA . LYS A 1 187 ? 9.351 -12.709 -15.277 1.00 92.88 187 LYS A CA 1
ATOM 1534 C C . LYS A 1 187 ? 10.479 -12.288 -16.224 1.00 92.88 187 LYS A C 1
ATOM 1536 O O . LYS A 1 187 ? 11.637 -12.565 -15.918 1.00 92.88 187 LYS A O 1
ATOM 1541 N N . HIS A 1 188 ? 10.163 -11.615 -17.331 1.00 92.31 188 HIS A N 1
ATOM 1542 C CA . HIS A 1 188 ? 11.168 -11.105 -18.266 1.00 92.31 188 HIS A CA 1
ATOM 1543 C C . HIS A 1 188 ? 12.049 -10.028 -17.629 1.00 92.31 188 HIS A C 1
ATOM 1545 O O . HIS A 1 188 ? 13.270 -10.118 -17.744 1.00 92.31 188 HIS A O 1
ATOM 1551 N N . ILE A 1 189 ? 11.462 -9.083 -16.887 1.00 92.19 189 ILE A N 1
ATOM 1552 C CA . ILE A 1 189 ? 12.217 -8.051 -16.159 1.00 92.19 189 ILE A CA 1
ATOM 1553 C C . ILE A 1 189 ? 13.192 -8.702 -15.171 1.00 92.19 189 ILE A C 1
ATOM 1555 O O . ILE A 1 189 ? 14.392 -8.445 -15.214 1.00 92.19 189 ILE A O 1
ATOM 1559 N N . ARG A 1 190 ? 12.716 -9.634 -14.332 1.00 93.81 190 ARG A N 1
ATOM 1560 C CA . ARG A 1 190 ? 13.563 -10.354 -13.358 1.00 93.81 190 ARG A CA 1
ATOM 1561 C C . ARG A 1 190 ? 14.703 -11.131 -14.018 1.00 93.81 190 ARG A C 1
ATOM 1563 O O . ARG A 1 190 ? 15.802 -11.164 -13.479 1.00 93.81 190 ARG A O 1
ATOM 1570 N N . ALA A 1 191 ? 14.466 -11.733 -15.183 1.00 91.31 191 ALA A N 1
ATOM 1571 C CA . ALA A 1 191 ? 15.501 -12.462 -15.915 1.00 91.31 191 ALA A CA 1
ATOM 1572 C C . ALA A 1 191 ? 16.622 -11.550 -16.453 1.00 91.31 191 ALA A C 1
ATOM 1574 O O . ALA A 1 191 ? 17.737 -12.023 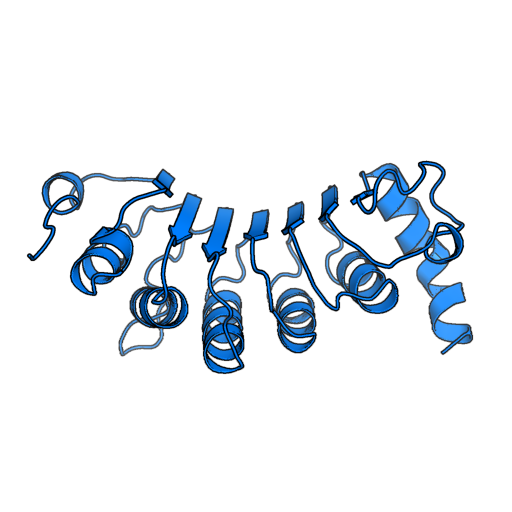-16.660 1.00 91.31 191 ALA A O 1
ATOM 1575 N N . ASN A 1 192 ? 16.346 -10.256 -16.643 1.00 86.38 192 ASN A N 1
ATOM 1576 C CA . ASN A 1 192 ? 17.299 -9.270 -17.157 1.00 86.38 192 ASN A CA 1
ATOM 1577 C C . ASN A 1 192 ? 17.942 -8.404 -16.058 1.00 86.38 192 ASN A C 1
ATOM 1579 O O . ASN A 1 192 ? 18.696 -7.486 -16.373 1.00 86.38 192 ASN A O 1
ATOM 1583 N N . GLN A 1 193 ? 17.729 -8.724 -14.776 1.00 81.56 193 GLN A N 1
ATOM 1584 C CA . GLN A 1 193 ? 18.241 -7.945 -13.640 1.00 81.56 193 GLN A CA 1
ATOM 1585 C C . GLN A 1 193 ? 19.755 -7.666 -13.714 1.00 81.56 193 GLN A C 1
ATOM 1587 O O . GLN A 1 193 ? 20.202 -6.580 -13.353 1.00 81.56 193 GLN A O 1
ATOM 1592 N N . TYR A 1 194 ? 20.551 -8.620 -14.204 1.00 65.19 194 TYR A N 1
ATOM 1593 C CA . TYR A 1 194 ? 22.005 -8.461 -14.326 1.00 65.19 194 TYR A CA 1
ATOM 1594 C C . TYR A 1 194 ? 22.426 -7.428 -15.379 1.00 65.19 194 TYR A C 1
ATOM 1596 O O . TYR A 1 194 ? 23.453 -6.782 -15.201 1.00 65.19 194 TYR A O 1
ATOM 1604 N N . ALA A 1 195 ? 21.645 -7.247 -16.448 1.00 62.75 195 ALA A N 1
ATOM 1605 C CA . ALA A 1 195 ? 21.937 -6.246 -17.473 1.00 62.75 195 ALA A CA 1
ATOM 1606 C C . ALA A 1 195 ? 21.725 -4.819 -16.942 1.00 62.75 195 ALA A C 1
ATOM 1608 O O . ALA A 1 195 ? 22.461 -3.910 -17.315 1.00 62.75 195 ALA A O 1
ATOM 1609 N N . ASP A 1 196 ? 20.776 -4.633 -16.023 1.00 62.25 196 ASP A N 1
ATOM 1610 C CA . ASP A 1 196 ? 20.499 -3.325 -15.421 1.00 62.25 196 ASP A CA 1
ATOM 1611 C C . ASP A 1 196 ? 21.531 -2.922 -14.362 1.00 62.25 196 ASP A C 1
ATOM 1613 O O . ASP A 1 196 ? 21.799 -1.739 -14.197 1.00 62.25 196 ASP A O 1
ATOM 1617 N N . ILE A 1 197 ? 22.134 -3.888 -13.659 1.00 58.78 197 ILE A N 1
ATOM 1618 C CA . ILE A 1 197 ? 23.166 -3.623 -12.638 1.00 58.78 197 ILE A CA 1
ATOM 1619 C C . ILE A 1 197 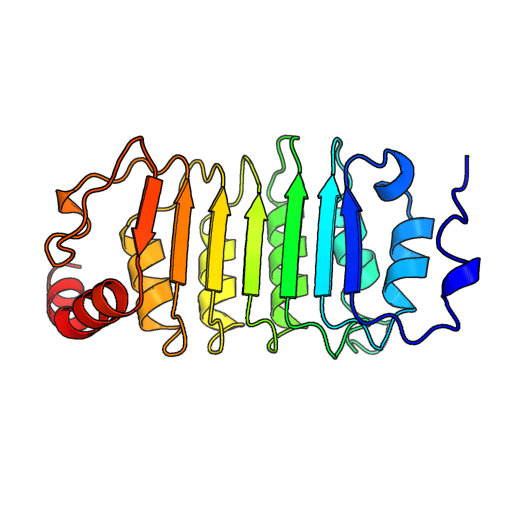? 24.492 -3.170 -13.277 1.00 58.78 197 ILE A C 1
ATOM 1621 O O . ILE A 1 197 ? 25.265 -2.465 -12.642 1.00 58.78 197 ILE A O 1
ATOM 1625 N N . ILE A 1 198 ? 24.766 -3.571 -14.523 1.00 50.03 198 ILE A N 1
ATOM 1626 C CA . ILE A 1 198 ? 26.009 -3.233 -15.244 1.00 50.03 198 ILE A CA 1
ATOM 1627 C C . ILE A 1 198 ? 25.948 -1.828 -15.874 1.00 50.03 198 ILE A C 1
ATOM 1629 O O . ILE A 1 198 ? 26.988 -1.240 -16.157 1.00 50.03 198 ILE A O 1
ATOM 1633 N N . ASN A 1 199 ? 24.744 -1.293 -16.090 1.00 48.44 199 ASN A N 1
ATOM 1634 C CA . ASN A 1 199 ? 24.518 0.013 -16.719 1.00 48.44 199 ASN A CA 1
ATOM 1635 C C . ASN A 1 199 ? 24.273 1.153 -15.705 1.00 48.44 199 ASN A C 1
ATOM 1637 O O . ASN A 1 199 ? 23.903 2.254 -16.116 1.00 48.44 199 ASN A O 1
ATOM 1641 N N . ASP A 1 200 ? 24.459 0.879 -14.411 1.00 44.53 200 ASP A N 1
ATOM 1642 C CA . ASP A 1 200 ? 24.430 1.839 -13.295 1.00 44.53 200 ASP A CA 1
ATOM 1643 C C . ASP A 1 200 ? 25.844 2.336 -12.944 1.00 44.53 200 ASP A C 1
ATOM 1645 O O . ASP A 1 200 ? 25.960 3.524 -12.558 1.00 44.53 200 ASP A O 1
#

Radius of gyration: 17.7 Å; Cα contacts (8 Å, |Δi|>4): 392; chains: 1; bounding box: 49×31×48 Å

InterPro domains:
  IPR032675 Leucine-rich repeat domain superfamily [G3DSA:3.80.10.10] (4-186)

Organism: Rhizopus oryzae (NCBI:txid64495)

Mean predicted aligned error: 6.07 Å

Secondary structure (DSSP, 8-state):
----TTGGGTTS---EEEEES-GGGGSHHHHHHHTT-TT--EEEEEESSS-HHHHHHHHHB-TTS-BS-TT--EEEEEESS---HHHHHHHHHHHHH-TT--EEEEEES---HHHHHHHHHH-TT--EEEEES-SS--HHHHHHHHHH-TT--EEEEES----GGG-TT--S--BTTEEEE-HHHHHHHHHTHHHHHHT-